Protein AF-A0A443QVG6-F1 (afdb_monomer_lite)

Structure (mmCIF, N/CA/C/O backbone):
data_AF-A0A443QVG6-F1
#
_entry.id   AF-A0A443QVG6-F1
#
loop_
_atom_site.group_PDB
_atom_site.id
_atom_site.type_symbol
_atom_site.label_atom_id
_atom_site.label_alt_id
_atom_site.label_comp_id
_atom_site.label_asym_id
_atom_site.label_entity_id
_atom_site.label_seq_id
_atom_site.pdbx_PDB_ins_code
_atom_site.Cartn_x
_atom_site.Cartn_y
_atom_site.Cartn_z
_atom_site.occupancy
_atom_site.B_iso_or_equiv
_atom_site.auth_seq_id
_atom_site.auth_comp_id
_atom_site.auth_asym_id
_atom_site.auth_atom_id
_atom_site.pdbx_PDB_model_num
ATOM 1 N N . MET A 1 1 ? -47.766 21.544 -3.013 1.00 46.91 1 MET A N 1
ATOM 2 C CA . MET A 1 1 ? -47.924 20.419 -2.063 1.00 46.91 1 MET A CA 1
ATOM 3 C C . MET A 1 1 ? -48.169 21.016 -0.691 1.00 46.91 1 MET A C 1
ATOM 5 O O . MET A 1 1 ? -47.506 21.991 -0.361 1.00 46.91 1 MET A O 1
ATOM 9 N N . ALA A 1 2 ? -49.198 20.546 0.011 1.00 51.94 2 ALA A N 1
ATOM 10 C CA . ALA A 1 2 ? -49.737 21.199 1.200 1.00 51.94 2 ALA A CA 1
ATOM 11 C C . ALA A 1 2 ? -48.667 21.403 2.289 1.00 51.94 2 ALA A C 1
ATOM 13 O O . ALA A 1 2 ? -47.790 20.563 2.477 1.00 51.94 2 ALA A O 1
ATOM 14 N N . ASN A 1 3 ? -48.738 22.535 2.991 1.00 66.88 3 ASN A N 1
ATOM 15 C CA . ASN A 1 3 ? -47.826 22.936 4.069 1.00 66.88 3 ASN A CA 1
ATOM 16 C C . ASN A 1 3 ? -48.194 22.198 5.380 1.00 66.88 3 ASN A C 1
ATOM 18 O O . ASN A 1 3 ? -48.315 22.816 6.436 1.00 66.88 3 ASN A O 1
ATOM 22 N N . VAL A 1 4 ? -48.440 20.889 5.267 1.00 78.31 4 VAL A N 1
ATOM 23 C CA . VAL A 1 4 ? -48.914 20.000 6.332 1.00 78.31 4 VAL A CA 1
ATOM 24 C C . VAL A 1 4 ? -47.754 19.214 6.935 1.00 78.31 4 VAL A C 1
ATOM 26 O O . VAL A 1 4 ? -46.747 18.946 6.274 1.00 78.31 4 VAL A O 1
ATOM 29 N N . CYS A 1 5 ? -47.892 18.862 8.209 1.00 82.00 5 CYS A N 1
ATOM 30 C CA . CYS A 1 5 ? -46.938 18.024 8.924 1.00 82.00 5 CYS A CA 1
ATOM 31 C C . CYS A 1 5 ? -46.932 16.590 8.377 1.00 82.00 5 CYS A C 1
ATOM 33 O O . CYS A 1 5 ? -47.985 15.973 8.296 1.00 82.00 5 CYS A O 1
ATOM 35 N N . LEU A 1 6 ? -45.751 16.026 8.112 1.00 86.31 6 LEU A N 1
ATOM 36 C CA . LEU A 1 6 ? -45.583 14.666 7.576 1.00 86.31 6 LEU A CA 1
ATOM 37 C C . LEU A 1 6 ? -46.040 13.530 8.509 1.00 86.31 6 LEU A C 1
ATOM 39 O O . LEU A 1 6 ? -46.099 12.393 8.066 1.00 86.31 6 LEU A O 1
ATOM 43 N N . VAL A 1 7 ? -46.318 13.826 9.782 1.00 84.38 7 VAL A N 1
ATOM 44 C CA . VAL A 1 7 ? -46.735 12.829 10.787 1.00 84.38 7 VAL A CA 1
ATOM 45 C C . VAL A 1 7 ? -48.236 12.888 11.067 1.00 84.38 7 VAL A C 1
ATOM 47 O O . VAL A 1 7 ? -48.855 11.862 11.313 1.00 84.38 7 VAL A O 1
ATOM 50 N N . CYS A 1 8 ? -48.829 14.086 11.084 1.00 83.94 8 CYS A N 1
ATOM 51 C CA . CYS A 1 8 ? -50.228 14.267 11.487 1.00 83.94 8 CYS A CA 1
ATOM 52 C C . CYS A 1 8 ? -51.118 14.902 10.416 1.00 83.94 8 CYS A C 1
ATOM 54 O O . CYS A 1 8 ? -52.293 15.125 10.684 1.00 83.94 8 CYS A O 1
ATOM 56 N N . ASP A 1 9 ? -50.569 15.244 9.248 1.00 81.25 9 ASP A N 1
ATOM 57 C CA . ASP A 1 9 ? -51.264 15.859 8.108 1.00 81.25 9 ASP A CA 1
ATOM 58 C C . ASP A 1 9 ? -52.029 17.164 8.417 1.00 81.25 9 ASP A C 1
ATOM 60 O O . ASP A 1 9 ? -52.819 17.657 7.611 1.00 81.25 9 ASP A O 1
ATOM 64 N N . LEU A 1 10 ? -51.752 17.793 9.564 1.00 79.25 10 LEU A N 1
ATOM 65 C CA . LEU A 1 10 ? -52.322 19.082 9.958 1.00 79.25 10 LEU A CA 1
ATOM 66 C C . LEU A 1 10 ? -51.398 20.250 9.577 1.00 79.25 10 LEU A C 1
ATOM 68 O O . LEU A 1 10 ? -50.171 20.135 9.618 1.00 79.25 10 LEU A O 1
ATOM 72 N N . ASN A 1 11 ? -52.000 21.397 9.246 1.00 70.25 11 ASN A N 1
ATOM 73 C CA . ASN A 1 11 ? -51.303 22.675 9.053 1.00 70.25 11 ASN A CA 1
ATOM 74 C C . ASN A 1 11 ? -50.929 23.320 10.405 1.00 70.25 11 ASN A C 1
ATOM 76 O O . ASN A 1 11 ? -51.573 23.058 11.421 1.00 70.25 11 ASN A O 1
ATOM 80 N N . GLU A 1 12 ? -49.988 24.273 10.380 1.00 60.72 12 GLU A N 1
ATOM 81 C CA . GLU A 1 12 ? -49.461 25.018 11.549 1.00 60.72 12 GLU A CA 1
ATOM 82 C C . GLU A 1 12 ? -50.531 25.746 12.414 1.00 60.72 12 GLU A C 1
ATOM 84 O O . GLU A 1 12 ? -50.225 26.219 13.505 1.00 60.72 12 GLU A O 1
ATOM 89 N N . ASN A 1 13 ? -51.799 25.811 11.977 1.00 54.22 13 ASN A N 1
ATOM 90 C CA . ASN A 1 13 ? -52.903 26.520 12.648 1.00 54.22 13 ASN A CA 1
ATOM 91 C C . ASN A 1 13 ? -53.994 25.606 13.264 1.00 54.22 13 ASN A C 1
ATOM 93 O O . ASN A 1 13 ? -55.072 26.079 13.631 1.00 54.22 13 ASN A O 1
ATOM 97 N N . GLY A 1 14 ? -53.751 24.299 13.400 1.00 45.06 14 GLY A N 1
ATOM 98 C CA . GLY A 1 14 ? -54.698 23.348 14.003 1.00 45.06 14 GLY A CA 1
ATOM 99 C C . GLY A 1 14 ? -54.735 23.378 15.539 1.00 45.06 14 GLY A C 1
ATOM 100 O O . GLY A 1 14 ? -54.081 22.567 16.175 1.00 45.06 14 GLY A O 1
ATOM 101 N N . LYS A 1 15 ? -55.511 24.315 16.105 1.00 41.53 15 LYS A N 1
ATOM 102 C CA . LYS A 1 15 ? -56.049 24.408 17.487 1.00 41.53 15 LYS A CA 1
ATOM 103 C C . LYS A 1 15 ? -55.145 23.980 18.668 1.00 41.53 15 LYS A C 1
ATOM 105 O O . LYS A 1 15 ? -55.109 22.823 19.063 1.00 41.53 15 LYS A O 1
ATOM 110 N N . GLY A 1 16 ? -54.633 24.993 19.381 1.00 45.69 16 GLY A N 1
ATOM 111 C CA . GLY A 1 16 ? -54.679 24.987 20.850 1.00 45.69 16 GLY A CA 1
ATOM 112 C C . GLY A 1 16 ? -53.414 24.613 21.625 1.00 45.69 16 GLY A C 1
ATOM 113 O O . GLY A 1 16 ? -53.531 23.913 22.619 1.00 45.69 16 GLY A O 1
ATOM 114 N N . ASN A 1 17 ? -52.223 25.090 21.247 1.00 42.72 17 ASN A N 1
ATOM 115 C CA . ASN A 1 17 ? -51.164 25.336 22.238 1.00 42.72 17 ASN A CA 1
ATOM 116 C C . ASN A 1 17 ? -50.071 26.254 21.673 1.00 42.72 17 ASN A C 1
ATOM 118 O O . ASN A 1 17 ? -49.585 26.056 20.561 1.00 42.72 17 ASN A O 1
ATOM 122 N N . THR A 1 18 ? -49.648 27.256 22.438 1.00 46.28 18 THR A N 1
ATOM 123 C CA . THR A 1 18 ? -48.703 28.324 22.046 1.00 46.28 18 THR A CA 1
ATOM 124 C C . THR A 1 18 ? -47.252 27.862 21.812 1.00 46.28 18 THR A C 1
ATOM 126 O O . THR A 1 18 ? -46.373 28.688 21.578 1.00 46.28 18 THR A O 1
ATOM 129 N N . LEU A 1 19 ? -47.003 26.548 21.773 1.00 45.97 19 LEU A N 1
ATOM 130 C CA . LEU A 1 19 ? -45.750 25.914 21.335 1.00 45.97 19 LEU A CA 1
ATOM 131 C C . LEU A 1 19 ? -45.779 25.445 19.861 1.00 45.97 19 LEU A C 1
ATOM 133 O O . LEU A 1 19 ? -44.740 25.089 19.314 1.00 45.97 19 LEU A O 1
ATOM 137 N N . ALA A 1 20 ? -46.929 25.513 19.176 1.00 46.81 20 ALA A N 1
ATOM 138 C CA . ALA A 1 20 ? -47.147 24.996 17.815 1.00 46.81 20 ALA A CA 1
ATOM 139 C C . ALA A 1 20 ? -46.507 25.809 16.659 1.00 46.81 20 ALA A C 1
ATOM 141 O O . ALA A 1 20 ? -46.894 25.654 15.507 1.00 46.81 20 ALA A O 1
ATOM 142 N N . LYS A 1 21 ? -45.521 26.678 16.928 1.00 52.34 21 LYS A N 1
ATOM 143 C CA . LYS A 1 21 ? -44.890 27.548 15.906 1.00 52.34 21 LYS A CA 1
ATOM 144 C C . LYS A 1 21 ? -43.503 27.090 15.445 1.00 52.34 21 LYS A C 1
ATOM 146 O O . LYS A 1 21 ? -42.841 27.799 14.688 1.00 52.34 21 LYS A O 1
ATOM 151 N N . GLN A 1 22 ? -43.011 25.945 15.916 1.00 68.94 22 GLN A N 1
ATOM 152 C CA . GLN A 1 22 ? -41.663 25.481 15.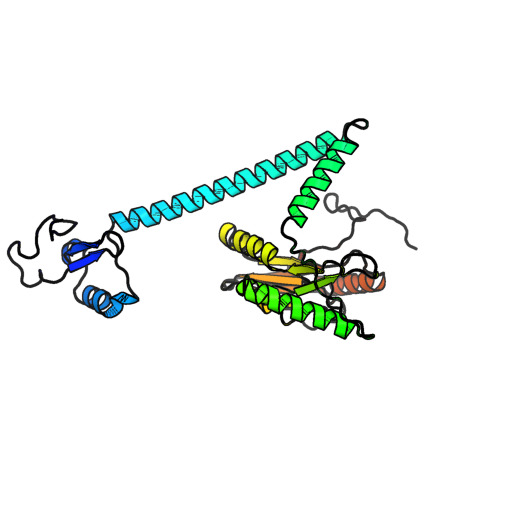596 1.00 68.94 22 GLN A CA 1
ATOM 153 C C . GLN A 1 22 ? -41.700 24.072 14.999 1.00 68.94 22 GLN A C 1
ATOM 155 O O . GLN A 1 22 ? -41.958 23.093 15.684 1.00 68.94 22 GLN A O 1
ATOM 160 N N . GLY A 1 23 ? -41.434 23.982 13.697 1.00 79.62 23 GLY A N 1
ATOM 161 C CA . GLY A 1 23 ? -41.216 22.719 12.996 1.00 79.62 23 GLY A CA 1
ATOM 162 C C . GLY A 1 23 ? -39.782 22.575 12.495 1.00 79.62 23 GLY A C 1
ATOM 163 O O . GLY A 1 23 ? -38.992 23.530 12.529 1.00 79.62 23 GLY A O 1
ATOM 164 N N . VAL A 1 24 ? -39.471 21.379 12.010 1.00 87.19 24 VAL A N 1
ATOM 165 C CA . VAL A 1 24 ? -38.234 21.034 11.302 1.00 87.19 24 VAL A CA 1
ATOM 166 C C . VAL A 1 24 ? -38.575 20.577 9.882 1.00 87.19 24 VAL A C 1
ATOM 168 O O . VAL A 1 24 ? -39.689 20.127 9.619 1.00 87.19 24 VAL A O 1
ATOM 171 N N . GLN A 1 25 ? -37.641 20.739 8.948 1.00 88.31 25 GLN A N 1
ATOM 172 C CA . GLN A 1 25 ? -37.798 20.317 7.558 1.00 88.31 25 GLN A CA 1
ATOM 173 C C . GLN A 1 25 ? -36.794 19.211 7.246 1.00 88.31 25 GLN A C 1
ATOM 175 O O . GLN A 1 25 ? -35.608 19.361 7.539 1.00 88.31 25 GLN A O 1
ATOM 180 N N . CYS A 1 26 ? -37.266 18.116 6.649 1.00 88.31 26 CYS A N 1
ATOM 181 C CA . CYS A 1 26 ? -36.410 17.027 6.201 1.00 88.31 26 CYS A CA 1
ATOM 182 C C . CYS A 1 26 ? -35.465 17.532 5.110 1.00 88.31 26 CYS A C 1
ATOM 184 O O . CYS A 1 26 ? -35.903 18.104 4.113 1.00 88.31 26 CYS A O 1
ATOM 186 N N . SER A 1 27 ? -34.173 17.272 5.283 1.00 88.50 27 SER A N 1
ATOM 187 C CA . SER A 1 27 ? -33.120 17.713 4.365 1.00 88.50 27 SER A CA 1
ATOM 188 C C . SER A 1 27 ? -33.101 16.926 3.051 1.00 88.50 27 SER A C 1
ATOM 190 O O . SER A 1 27 ? -32.458 17.363 2.103 1.00 88.50 27 SER A O 1
ATOM 192 N N . TYR A 1 28 ? -33.787 15.778 2.995 1.00 87.75 28 TYR A N 1
ATOM 193 C CA . TYR A 1 28 ? -33.889 14.935 1.802 1.00 87.75 28 TYR A CA 1
ATOM 194 C C . TYR A 1 28 ? -35.186 15.191 1.027 1.00 87.75 28 TYR A C 1
ATOM 196 O O . TYR A 1 28 ? -35.153 15.691 -0.092 1.00 87.75 28 TYR A O 1
ATOM 204 N N . CYS A 1 29 ? -36.346 14.897 1.622 1.00 88.81 29 CYS A N 1
ATOM 205 C CA . CYS A 1 29 ? -37.632 15.011 0.924 1.00 88.81 29 CYS A CA 1
ATOM 206 C C . CYS A 1 29 ? -38.261 16.412 0.992 1.00 88.81 29 CYS A C 1
ATOM 208 O O . CYS A 1 29 ? -39.296 16.652 0.372 1.00 88.81 29 CYS A O 1
ATOM 210 N N . GLY A 1 30 ? -37.697 17.328 1.787 1.00 86.88 30 GLY A N 1
ATOM 211 C CA . GLY A 1 30 ? -38.187 18.701 1.927 1.00 86.88 30 GLY A CA 1
ATOM 212 C C . GLY A 1 30 ? -39.504 18.855 2.698 1.00 86.88 30 GLY A C 1
ATOM 213 O O . GLY A 1 30 ? -39.968 19.986 2.853 1.00 86.88 30 GLY A O 1
ATOM 214 N N . ARG A 1 31 ? -40.112 17.768 3.195 1.00 87.12 31 ARG A N 1
ATOM 215 C CA . ARG A 1 31 ? -41.357 17.809 3.986 1.00 87.12 31 ARG A CA 1
ATOM 216 C C . ARG A 1 31 ? -41.108 18.330 5.403 1.00 87.12 31 ARG A C 1
ATOM 218 O O . ARG A 1 31 ? -40.011 18.181 5.941 1.00 87.12 31 ARG A O 1
ATOM 225 N N . LYS A 1 32 ? -42.125 18.947 6.010 1.00 87.94 32 LYS A N 1
ATOM 226 C CA . LYS A 1 32 ? -42.050 19.530 7.358 1.00 87.94 32 LYS A CA 1
ATOM 227 C C . LYS A 1 32 ? -42.677 18.615 8.403 1.00 87.94 32 LYS A C 1
ATOM 229 O O . LYS A 1 32 ? -43.659 17.942 8.115 1.00 87.94 32 LYS A O 1
ATOM 234 N N . ALA A 1 33 ? -42.153 18.654 9.620 1.00 87.88 33 ALA A N 1
ATOM 235 C CA . ALA A 1 33 ? -42.746 18.019 10.789 1.00 87.88 33 ALA A CA 1
ATOM 236 C C . ALA A 1 33 ? -42.861 19.018 11.944 1.00 87.88 33 ALA A C 1
ATOM 238 O O . ALA A 1 33 ? -41.967 19.846 12.151 1.00 87.88 33 ALA A O 1
ATOM 239 N N . HIS A 1 34 ? -43.946 18.935 12.714 1.00 87.31 34 HIS A N 1
ATOM 240 C CA . HIS A 1 34 ? -44.049 19.651 13.984 1.00 87.31 34 HIS A CA 1
ATOM 241 C C . HIS A 1 34 ? -43.040 19.087 14.983 1.00 87.31 34 HIS A C 1
ATOM 243 O O . HIS A 1 34 ? -42.895 17.870 15.064 1.00 87.31 34 HIS A O 1
ATOM 249 N N . SER A 1 35 ? -42.430 19.954 15.797 1.00 83.62 35 SER A N 1
ATOM 250 C CA . SER A 1 35 ? -41.517 19.569 16.883 1.00 83.62 35 SER A CA 1
ATOM 251 C C . SER A 1 35 ? -42.031 18.393 17.707 1.00 83.62 35 SER A C 1
ATOM 253 O O . SER A 1 35 ? -41.341 17.396 17.884 1.00 83.62 35 SER A O 1
ATOM 255 N N . ASN A 1 36 ? -43.288 18.490 18.135 1.00 82.19 36 ASN A N 1
ATOM 256 C CA . ASN A 1 36 ? -43.917 17.530 19.032 1.00 82.19 36 ASN A CA 1
ATOM 257 C C . ASN A 1 36 ? -44.263 16.219 18.324 1.00 82.19 36 ASN A C 1
ATOM 259 O O . ASN A 1 36 ? -44.288 15.178 18.960 1.00 82.19 36 ASN A O 1
ATOM 263 N N . CYS A 1 37 ? -44.519 16.260 17.015 1.00 84.06 37 CYS A N 1
ATOM 264 C CA . CYS A 1 37 ? -44.811 15.056 16.243 1.00 84.06 37 CYS A CA 1
ATOM 265 C C . CYS A 1 37 ? -43.569 14.186 16.020 1.00 84.06 37 CYS A C 1
ATOM 267 O O . CYS A 1 37 ? -43.713 13.007 15.736 1.00 84.06 37 CYS A O 1
ATOM 269 N N . VAL A 1 38 ? -42.372 14.765 16.138 1.00 86.06 38 VAL A N 1
ATOM 270 C CA . VAL A 1 38 ? -41.087 14.058 16.012 1.00 86.06 38 VAL A CA 1
ATOM 271 C C . VAL A 1 38 ? -40.271 14.114 17.308 1.00 86.06 38 VAL A C 1
ATOM 273 O O . VAL A 1 38 ? -39.056 13.957 17.283 1.00 86.06 38 VAL A O 1
ATOM 276 N N . ASN A 1 39 ? -40.931 14.376 18.445 1.00 84.88 39 ASN A N 1
ATOM 277 C CA . ASN A 1 39 ? -40.335 14.413 19.788 1.00 84.88 39 ASN A CA 1
ATOM 278 C C . ASN A 1 39 ? -39.093 15.316 19.941 1.00 84.88 39 ASN A C 1
ATOM 280 O O . ASN A 1 39 ? -38.222 15.065 20.772 1.00 84.88 39 ASN A O 1
ATOM 284 N N . LEU A 1 40 ? -39.017 16.405 19.175 1.00 84.06 40 LEU A N 1
ATOM 285 C CA . LEU A 1 40 ? -37.965 17.406 19.315 1.00 84.06 40 LEU A CA 1
ATOM 286 C C . LEU A 1 40 ? -38.372 18.467 20.334 1.00 84.06 40 LEU A C 1
ATOM 288 O O . LEU A 1 40 ? -39.390 19.146 20.180 1.00 84.06 40 LEU A O 1
ATOM 292 N N . ASN A 1 41 ? -37.534 18.660 21.349 1.00 84.75 41 ASN A N 1
ATOM 293 C CA . ASN A 1 41 ? -37.681 19.778 22.271 1.00 84.75 41 ASN A CA 1
ATOM 294 C C . ASN A 1 41 ? -37.167 21.091 21.637 1.00 84.75 41 ASN A C 1
ATOM 296 O O . ASN A 1 41 ? -36.517 21.106 20.586 1.00 84.75 41 ASN A O 1
ATOM 300 N N . LYS A 1 42 ? -37.474 22.217 22.286 1.00 81.75 42 LYS A N 1
ATOM 301 C CA . LYS A 1 42 ? -37.147 23.560 21.788 1.00 81.75 42 LYS A CA 1
ATOM 302 C C . LYS A 1 42 ? -35.637 23.798 21.642 1.00 81.75 42 LYS A C 1
ATOM 304 O O . LYS A 1 42 ? -35.214 24.381 20.649 1.00 81.75 42 LYS A O 1
ATOM 309 N N . GLU A 1 43 ? -34.834 23.323 22.591 1.00 82.69 43 GLU A N 1
ATOM 310 C CA . GLU A 1 43 ? -33.376 23.497 22.580 1.00 82.69 43 GLU A CA 1
ATOM 311 C C . GLU A 1 43 ? -32.733 22.772 21.392 1.00 82.69 43 GLU A C 1
ATOM 313 O O . GLU A 1 43 ? -31.957 23.368 20.643 1.00 82.69 43 GLU A O 1
ATOM 318 N N . THR A 1 44 ? -33.118 21.515 21.152 1.00 82.38 44 THR A N 1
ATOM 319 C CA . THR A 1 44 ? -32.649 20.727 20.007 1.00 82.38 44 THR A CA 1
ATOM 320 C C . THR A 1 44 ? -33.065 21.369 18.684 1.00 82.38 44 THR A C 1
ATOM 322 O O . THR A 1 44 ? -32.261 21.468 17.758 1.00 82.38 44 THR A O 1
ATOM 325 N N . LEU A 1 45 ? -34.294 21.879 18.586 1.00 83.94 45 LEU A N 1
ATOM 326 C CA . LEU A 1 45 ? -34.764 22.601 17.400 1.00 83.94 45 LEU A CA 1
ATOM 327 C C . LEU A 1 45 ? -33.993 23.887 17.123 1.00 83.94 45 LEU A C 1
ATOM 329 O O . LEU A 1 45 ? -33.678 24.173 15.964 1.00 83.94 45 LEU A O 1
ATOM 333 N N . ASP A 1 46 ? -33.690 24.660 18.161 1.00 82.38 46 ASP A N 1
ATOM 334 C CA . ASP A 1 46 ? -32.913 25.888 18.030 1.00 82.38 46 ASP A CA 1
ATOM 335 C C . ASP A 1 46 ? -31.475 25.582 17.579 1.00 82.38 46 ASP A C 1
ATOM 337 O O . ASP A 1 46 ? -30.935 26.309 16.742 1.00 82.38 46 ASP A O 1
ATOM 341 N N . LEU A 1 47 ? -30.881 24.473 18.038 1.00 81.62 47 LEU A N 1
ATOM 342 C CA . LEU A 1 47 ? -29.581 23.989 17.557 1.00 81.62 47 LEU A CA 1
ATOM 343 C C . LEU A 1 47 ? -29.623 23.593 16.076 1.00 81.62 47 LEU A C 1
ATOM 345 O O . LEU A 1 47 ? -28.794 24.065 15.298 1.00 81.62 47 LEU A O 1
ATOM 349 N N . ILE A 1 48 ? -30.615 22.798 15.661 1.00 81.81 48 ILE A N 1
ATOM 350 C CA . ILE A 1 48 ? -30.795 22.395 14.255 1.00 81.81 48 ILE A CA 1
ATOM 351 C C . ILE A 1 48 ? -30.945 23.633 13.357 1.00 81.81 48 ILE A C 1
ATOM 353 O O . ILE A 1 48 ? -30.344 23.720 12.285 1.00 81.81 48 ILE A O 1
ATOM 357 N N . LYS A 1 49 ? -31.723 24.631 13.798 1.00 78.94 49 LYS A N 1
ATOM 358 C CA . LYS A 1 49 ? -31.966 25.865 13.035 1.00 78.94 49 LYS A CA 1
ATOM 359 C C . LYS A 1 49 ? -30.749 26.786 12.971 1.00 78.94 49 LYS A C 1
ATOM 361 O O . LYS A 1 49 ? -30.504 27.359 11.909 1.00 78.94 49 LYS A O 1
ATOM 366 N N . LYS A 1 50 ? -29.997 26.936 14.067 1.00 80.81 50 LYS A N 1
ATOM 367 C CA . LYS A 1 50 ? -28.749 27.723 14.100 1.00 80.81 50 LYS A CA 1
ATOM 368 C C . LYS A 1 50 ? -27.653 27.075 13.255 1.00 80.81 50 LYS A C 1
ATOM 370 O O . LYS A 1 50 ? -26.904 27.775 12.580 1.00 80.81 50 LYS A O 1
ATOM 375 N N . SER A 1 51 ? -27.614 25.747 13.229 1.00 75.69 51 SER A N 1
ATOM 376 C CA . SER A 1 51 ? -26.566 24.959 12.583 1.00 75.69 51 SER A CA 1
ATOM 377 C C . SER A 1 51 ? -26.983 24.384 11.230 1.00 75.69 51 SER A C 1
ATOM 379 O O . SER A 1 51 ? -26.440 23.361 10.831 1.00 75.69 51 SER A O 1
ATOM 381 N N . LYS A 1 52 ? -27.890 25.032 10.480 1.00 65.38 52 LYS A N 1
ATOM 382 C CA . LYS A 1 52 ? -28.409 24.540 9.179 1.00 65.38 52 LYS A CA 1
ATOM 383 C C . LYS A 1 52 ? -27.345 24.066 8.175 1.00 65.38 52 LYS A C 1
ATOM 385 O O . LYS A 1 52 ? -27.658 23.261 7.306 1.00 65.38 52 LYS A O 1
ATOM 390 N N . LYS A 1 53 ? -26.108 24.574 8.258 1.00 67.69 53 LYS A N 1
ATOM 391 C CA . LYS A 1 53 ? -24.979 24.116 7.427 1.00 67.69 53 LYS A CA 1
ATOM 392 C C . LYS A 1 53 ? -24.334 22.815 7.922 1.00 67.69 53 LYS A C 1
ATOM 394 O O . LYS A 1 53 ? -23.894 22.024 7.098 1.00 67.69 53 LYS A O 1
ATOM 399 N N . ASN A 1 54 ? -24.298 22.594 9.233 1.00 75.06 54 ASN A N 1
ATOM 400 C CA . ASN A 1 54 ? -23.553 21.502 9.867 1.00 75.06 54 ASN A CA 1
ATOM 401 C C . ASN A 1 54 ? -24.456 20.378 10.386 1.00 75.06 54 ASN A C 1
ATOM 403 O O . ASN A 1 54 ? -23.969 19.291 10.670 1.00 75.06 54 ASN A O 1
ATOM 407 N N . PHE A 1 55 ? -25.757 20.629 10.521 1.00 79.19 55 PHE A N 1
ATOM 408 C CA . PHE A 1 55 ? -26.702 19.670 11.066 1.00 79.19 55 PHE A CA 1
ATOM 409 C C . PHE A 1 55 ? -27.894 19.507 10.125 1.00 79.19 55 PHE A C 1
ATOM 411 O O . PHE A 1 55 ? -28.680 20.436 9.923 1.00 79.19 55 PHE A O 1
ATOM 418 N N . LYS A 1 56 ? -28.011 18.313 9.539 1.00 84.81 56 LYS A N 1
ATOM 419 C CA . LYS A 1 56 ? -29.116 17.922 8.661 1.00 84.81 56 LYS A CA 1
ATOM 420 C C . LYS A 1 56 ? -30.050 17.000 9.429 1.00 84.81 56 LYS A C 1
ATOM 422 O O . LYS A 1 56 ? -29.611 16.000 9.981 1.00 84.81 56 LYS A O 1
ATOM 427 N N . TRP A 1 57 ? -31.333 17.335 9.444 1.00 88.38 57 TRP A N 1
ATOM 428 C CA . TRP A 1 57 ? -32.373 16.465 9.988 1.00 88.38 57 TRP A CA 1
ATOM 429 C C . TRP A 1 57 ? -33.069 15.707 8.852 1.00 88.38 57 TRP A C 1
ATOM 431 O O . TRP A 1 57 ? -33.346 16.295 7.799 1.00 88.38 57 TRP A O 1
ATOM 441 N N . PHE A 1 58 ? -33.361 14.427 9.069 1.00 89.50 58 PHE A N 1
ATOM 442 C CA . PHE A 1 58 ? -34.087 13.550 8.150 1.00 89.50 58 PHE A CA 1
ATOM 443 C C . PHE A 1 58 ? -35.325 12.991 8.863 1.00 89.50 58 PHE A C 1
ATOM 445 O O . PHE A 1 58 ? -35.287 12.800 10.072 1.00 89.50 58 PHE A O 1
ATOM 452 N N . CYS A 1 59 ? -36.426 12.778 8.133 1.00 89.44 59 CYS A N 1
ATOM 453 C CA . CYS A 1 59 ? -37.587 12.086 8.693 1.00 89.44 59 CYS A CA 1
ATOM 454 C C . CYS A 1 59 ? -37.352 10.576 8.654 1.00 89.44 59 CYS A C 1
ATOM 456 O O . CYS A 1 59 ? -36.582 10.123 7.804 1.00 89.44 59 CYS A O 1
ATOM 458 N N . ASP A 1 60 ? -38.069 9.831 9.489 1.00 87.19 60 ASP A N 1
ATOM 459 C CA . ASP A 1 60 ? -37.908 8.380 9.653 1.00 87.19 60 ASP A CA 1
ATOM 460 C C . ASP A 1 60 ? -37.944 7.647 8.303 1.00 87.19 60 ASP A C 1
ATOM 462 O O . ASP A 1 60 ? -36.955 7.031 7.932 1.00 87.19 60 ASP A O 1
ATOM 466 N N . ASP A 1 61 ? -38.951 7.891 7.453 1.00 86.75 61 ASP A N 1
ATOM 467 C CA . ASP A 1 61 ? -39.021 7.298 6.103 1.00 86.75 61 ASP A CA 1
ATOM 468 C C . ASP A 1 61 ? -37.769 7.522 5.233 1.00 86.75 61 ASP A C 1
ATOM 470 O O . ASP A 1 61 ? -37.415 6.696 4.390 1.00 86.75 61 ASP A O 1
ATOM 474 N N . CYS A 1 62 ? -37.145 8.699 5.336 1.00 87.94 62 CYS A N 1
ATOM 475 C CA . CYS A 1 62 ? -35.954 9.022 4.549 1.00 87.94 62 CYS A CA 1
ATOM 476 C C . CYS A 1 62 ? -34.694 8.458 5.199 1.00 87.94 62 CYS A C 1
ATOM 478 O O . CYS A 1 62 ? -33.766 8.101 4.478 1.00 87.94 62 CYS A O 1
ATOM 480 N N . ASN A 1 63 ? -34.667 8.381 6.529 1.00 86.94 63 ASN A N 1
ATOM 481 C CA . ASN A 1 63 ? -33.593 7.745 7.271 1.00 86.94 63 ASN A CA 1
ATOM 482 C C . ASN A 1 63 ? -33.581 6.231 7.008 1.00 86.94 63 ASN A C 1
ATOM 484 O O . ASN A 1 63 ? -32.557 5.700 6.594 1.00 86.94 63 ASN A O 1
ATOM 488 N N . ASP A 1 64 ? -34.741 5.578 7.071 1.00 85.06 64 ASP A N 1
ATOM 489 C CA . ASP A 1 64 ? -34.913 4.155 6.768 1.00 85.06 64 ASP A CA 1
ATOM 490 C C . ASP A 1 64 ? -34.509 3.830 5.327 1.00 85.06 64 ASP A C 1
ATOM 492 O O . ASP A 1 64 ? -33.879 2.810 5.052 1.00 85.06 64 ASP A O 1
ATOM 496 N N . LYS A 1 65 ? -34.840 4.701 4.366 1.00 83.88 65 LYS A N 1
ATOM 497 C CA . LYS A 1 65 ? -34.395 4.537 2.972 1.00 83.88 65 LYS A CA 1
ATOM 498 C C . LYS A 1 65 ? -32.884 4.671 2.820 1.00 83.88 65 LYS A C 1
ATOM 500 O O . LYS A 1 65 ? -32.307 3.952 2.008 1.00 83.88 65 LYS A O 1
ATOM 505 N N . LEU A 1 66 ? -32.252 5.577 3.565 1.00 82.25 66 LEU A N 1
ATOM 506 C CA . LEU A 1 66 ? -30.796 5.721 3.568 1.00 82.25 66 LEU A CA 1
ATOM 507 C C . LEU A 1 66 ? -30.137 4.476 4.165 1.00 82.25 66 LEU A C 1
ATOM 509 O O . LEU A 1 66 ? -29.264 3.902 3.523 1.00 82.25 66 LEU A O 1
ATOM 513 N N . GLU A 1 67 ? -30.594 4.014 5.329 1.00 78.31 67 GLU A N 1
ATOM 514 C CA . GLU A 1 67 ? -30.080 2.806 5.987 1.00 78.31 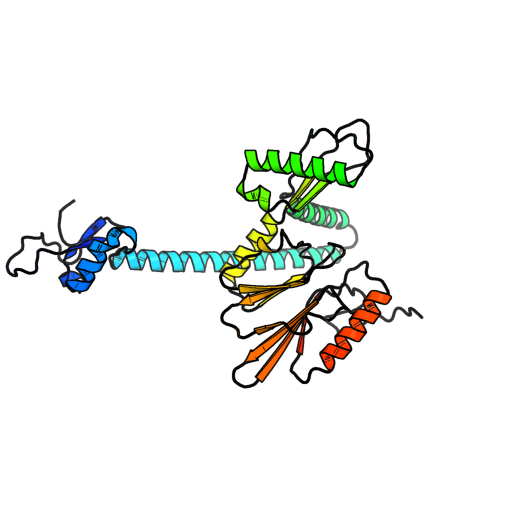67 GLU A CA 1
ATOM 515 C C . GLU A 1 67 ? -30.251 1.555 5.116 1.00 78.31 67 GLU A C 1
ATOM 517 O O . GLU A 1 67 ? -29.296 0.805 4.908 1.00 78.31 67 GLU A O 1
ATOM 522 N N . ASN A 1 68 ? -31.431 1.369 4.516 1.00 79.19 68 ASN A N 1
ATOM 523 C CA . ASN A 1 68 ? -31.667 0.278 3.571 1.00 79.19 68 ASN A CA 1
ATOM 524 C C . ASN A 1 68 ? -30.790 0.400 2.316 1.00 79.19 68 ASN A C 1
ATOM 526 O O . ASN A 1 68 ? -30.298 -0.608 1.816 1.00 79.19 68 ASN A O 1
ATOM 530 N N . GLY A 1 69 ? -30.554 1.617 1.819 1.00 77.94 69 GLY A N 1
ATOM 531 C CA . GLY A 1 69 ? -29.645 1.865 0.700 1.00 77.94 69 GLY A CA 1
ATOM 532 C C . GLY A 1 69 ? -28.200 1.467 1.011 1.00 77.94 69 GLY A C 1
ATOM 533 O O . GLY A 1 69 ? -27.561 0.815 0.188 1.00 77.94 69 GLY A O 1
ATOM 534 N N . PHE A 1 70 ? -27.704 1.786 2.211 1.00 72.19 70 PHE A N 1
ATOM 535 C CA . PHE A 1 70 ? -26.385 1.339 2.670 1.00 72.19 70 PHE A CA 1
ATOM 536 C C . PHE A 1 70 ? -26.305 -0.182 2.781 1.00 72.19 70 PHE A C 1
ATOM 538 O O . PHE A 1 70 ? -25.323 -0.773 2.339 1.00 72.19 70 PHE A O 1
ATOM 545 N N . LYS A 1 71 ? -27.352 -0.824 3.310 1.00 74.94 71 LYS A N 1
ATOM 546 C CA . LYS A 1 71 ? -27.414 -2.285 3.408 1.00 74.94 71 LYS A CA 1
ATOM 547 C C . LYS A 1 71 ? -27.367 -2.952 2.032 1.00 74.94 71 LYS A C 1
ATOM 549 O O . LYS A 1 71 ? -26.530 -3.817 1.818 1.00 74.94 71 LYS A O 1
ATOM 554 N N . ILE A 1 72 ? -28.177 -2.482 1.080 1.00 82.75 72 ILE A N 1
ATOM 555 C CA . ILE A 1 72 ? -28.160 -2.975 -0.307 1.00 82.75 72 ILE A CA 1
ATOM 556 C C . ILE A 1 72 ? -26.781 -2.769 -0.945 1.00 82.75 72 ILE A C 1
ATOM 558 O O . ILE A 1 72 ? -26.292 -3.655 -1.638 1.00 82.75 72 ILE A O 1
ATOM 562 N N . GLY A 1 73 ? -26.141 -1.618 -0.717 1.00 80.25 73 GLY A N 1
ATOM 563 C CA . GLY A 1 73 ? -24.790 -1.352 -1.216 1.00 80.25 73 GLY A CA 1
ATOM 564 C C . GLY A 1 73 ? -23.754 -2.337 -0.669 1.00 80.25 73 GLY A C 1
ATOM 565 O O . GLY A 1 73 ? -22.949 -2.864 -1.433 1.00 80.25 73 GLY A O 1
ATOM 566 N N . ASN A 1 74 ? -23.814 -2.632 0.630 1.00 75.81 74 ASN A N 1
ATOM 567 C CA . ASN A 1 74 ? -22.939 -3.617 1.265 1.00 75.81 74 ASN A CA 1
ATOM 568 C C . ASN A 1 74 ? -23.204 -5.034 0.740 1.00 75.81 74 ASN A C 1
ATOM 570 O O . ASN A 1 74 ? -22.258 -5.728 0.380 1.00 75.81 74 ASN A O 1
ATOM 574 N N . ASP A 1 75 ? -24.473 -5.433 0.622 1.00 82.50 75 ASP A N 1
ATOM 575 C CA . ASP A 1 75 ? -24.861 -6.745 0.094 1.00 82.50 75 ASP A CA 1
ATOM 576 C C . ASP A 1 75 ? -24.393 -6.914 -1.367 1.00 82.50 75 ASP A C 1
ATOM 578 O O . ASP A 1 75 ? -23.844 -7.951 -1.737 1.00 82.50 75 ASP A O 1
ATOM 582 N N . LEU A 1 76 ? -24.535 -5.874 -2.201 1.00 85.44 76 LEU A N 1
ATOM 583 C CA . LEU A 1 76 ? -24.024 -5.872 -3.576 1.00 85.44 76 LEU A CA 1
ATOM 584 C C . LEU A 1 76 ? -22.498 -5.997 -3.626 1.00 85.44 76 LEU A C 1
ATOM 586 O O . LEU A 1 76 ? -21.978 -6.743 -4.455 1.00 85.44 76 LEU A O 1
ATOM 590 N N . ASN A 1 77 ? -21.779 -5.294 -2.750 1.00 75.56 77 ASN A N 1
ATOM 591 C CA . ASN A 1 77 ? -20.323 -5.406 -2.668 1.00 75.56 77 ASN A CA 1
ATOM 592 C C . ASN A 1 77 ? -19.890 -6.816 -2.257 1.00 75.56 77 ASN A C 1
ATOM 594 O O . ASN A 1 77 ? -18.965 -7.356 -2.863 1.00 75.56 77 ASN A O 1
ATOM 598 N N . GLN A 1 78 ? -20.591 -7.434 -1.304 1.00 83.38 78 GLN A N 1
ATOM 599 C CA . GLN A 1 78 ? -20.325 -8.809 -0.888 1.00 83.38 78 GLN A CA 1
ATOM 600 C C . GLN A 1 78 ? -20.500 -9.786 -2.056 1.00 83.38 78 GLN A C 1
ATOM 602 O O . GLN A 1 78 ? -19.615 -10.596 -2.325 1.00 83.38 78 GLN A O 1
ATOM 607 N N . ILE A 1 79 ? -21.588 -9.643 -2.819 1.00 88.31 79 ILE A N 1
ATOM 608 C CA . ILE A 1 79 ? -21.840 -10.451 -4.020 1.00 88.31 79 ILE A CA 1
ATOM 609 C C . ILE A 1 79 ? -20.746 -10.227 -5.075 1.00 88.31 79 ILE A C 1
ATOM 611 O O . ILE A 1 79 ? -20.298 -11.178 -5.713 1.00 88.31 79 ILE A O 1
ATOM 615 N N . ILE A 1 80 ? -20.281 -8.989 -5.274 1.00 87.62 80 ILE A N 1
ATOM 616 C CA . ILE A 1 80 ? -19.184 -8.691 -6.209 1.00 87.62 80 ILE A CA 1
ATOM 617 C C . ILE A 1 80 ? -17.893 -9.394 -5.781 1.00 87.62 80 ILE A C 1
ATOM 619 O O . ILE A 1 80 ? -17.177 -9.911 -6.640 1.00 87.62 80 ILE A O 1
ATOM 623 N N . ILE A 1 81 ? -17.583 -9.408 -4.483 1.00 81.00 81 ILE A N 1
ATOM 624 C CA . ILE A 1 81 ? -16.408 -10.102 -3.946 1.00 81.00 81 ILE A CA 1
ATOM 625 C C . ILE A 1 81 ? -16.546 -11.606 -4.182 1.00 81.00 81 ILE A C 1
ATOM 627 O O . ILE A 1 81 ? -15.658 -12.196 -4.792 1.00 81.00 81 ILE A O 1
ATOM 631 N N . GLU A 1 82 ? -17.682 -12.204 -3.818 1.00 88.31 82 GLU A N 1
ATOM 632 C CA . GLU A 1 82 ? -17.944 -13.630 -4.043 1.00 88.31 82 GLU A CA 1
ATOM 633 C C . GLU A 1 82 ? -17.820 -14.014 -5.521 1.00 88.31 82 GLU A C 1
ATOM 635 O O . GLU A 1 82 ? -17.160 -15.001 -5.854 1.00 88.31 82 GLU A O 1
ATOM 640 N N . LEU A 1 83 ? -18.390 -13.214 -6.427 1.00 89.00 83 LEU A N 1
ATOM 641 C CA . LEU A 1 83 ? -18.273 -13.437 -7.867 1.00 89.00 83 LEU A CA 1
ATOM 642 C C . LEU A 1 83 ? -16.822 -13.332 -8.345 1.00 89.00 83 LEU A C 1
ATOM 644 O O . LEU A 1 83 ? -16.392 -14.155 -9.151 1.00 89.00 83 LEU A O 1
ATOM 648 N N . LYS A 1 84 ? -16.045 -12.361 -7.850 1.00 84.81 84 LYS A N 1
ATOM 649 C CA . LYS A 1 84 ? -14.617 -12.239 -8.183 1.00 84.81 84 LYS A CA 1
ATOM 650 C C . LYS A 1 84 ? -13.826 -13.455 -7.707 1.00 84.81 84 LYS A C 1
ATOM 652 O O . LYS A 1 84 ? -13.063 -14.009 -8.493 1.00 84.81 84 LYS A O 1
ATOM 657 N N . THR A 1 85 ? -14.050 -13.907 -6.475 1.00 85.06 85 THR A N 1
ATOM 658 C CA . THR A 1 85 ? -13.395 -15.101 -5.925 1.00 85.06 85 THR A CA 1
ATOM 659 C C . THR A 1 85 ? -13.769 -16.357 -6.712 1.00 85.06 85 THR A C 1
ATOM 661 O O . THR A 1 85 ? -12.904 -17.177 -7.016 1.00 85.06 85 THR A O 1
ATOM 664 N N . GLN A 1 86 ? -15.038 -16.505 -7.107 1.00 90.75 86 GLN A N 1
ATOM 665 C CA . GLN A 1 86 ? -15.472 -17.614 -7.961 1.00 90.75 86 GLN A CA 1
ATOM 666 C C . GLN A 1 86 ? -14.810 -17.568 -9.342 1.00 90.75 86 GLN A C 1
ATOM 668 O O . GLN A 1 86 ? -14.360 -18.603 -9.829 1.00 90.75 86 GLN A O 1
ATOM 673 N N . ILE A 1 87 ? -14.704 -16.387 -9.961 1.00 84.56 87 ILE A N 1
ATOM 674 C CA . ILE A 1 87 ? -14.006 -16.202 -11.243 1.00 84.56 87 ILE A CA 1
ATOM 675 C C . ILE A 1 87 ? -12.529 -16.581 -11.118 1.00 84.56 87 ILE A C 1
ATOM 677 O O . ILE A 1 87 ? -12.001 -17.266 -11.992 1.00 84.56 87 ILE A O 1
ATOM 681 N N . GLU A 1 88 ? -11.864 -16.177 -10.039 1.00 82.69 88 GLU A N 1
ATOM 682 C CA . GLU A 1 88 ? -10.461 -16.509 -9.793 1.00 82.69 88 GLU A CA 1
ATOM 683 C C . GLU A 1 88 ? -10.262 -18.017 -9.585 1.00 82.69 88 GLU A C 1
ATOM 685 O O . GLU A 1 88 ? -9.382 -18.619 -10.199 1.00 82.69 88 GLU A O 1
ATOM 690 N N . SER A 1 89 ? -11.138 -18.657 -8.805 1.00 83.25 89 SER A N 1
ATOM 691 C CA . SER A 1 89 ? -11.136 -20.111 -8.617 1.00 83.25 89 SER A CA 1
ATOM 692 C C . SER A 1 89 ? -11.344 -20.862 -9.936 1.00 83.25 89 SER A C 1
ATOM 694 O O . SER A 1 89 ? -10.560 -21.758 -10.255 1.00 83.25 89 SER A O 1
ATOM 696 N N . LEU A 1 90 ? -12.340 -20.460 -10.733 1.00 83.25 90 LEU A N 1
ATOM 697 C CA . LEU A 1 90 ? -12.593 -21.016 -12.064 1.00 83.25 90 LEU A CA 1
ATOM 698 C C . LEU A 1 90 ? -11.388 -20.824 -12.988 1.00 83.25 90 LEU A C 1
ATOM 700 O O . LEU A 1 90 ? -10.990 -21.766 -13.670 1.00 83.25 90 LEU A O 1
ATOM 704 N N . SER A 1 91 ? -10.777 -19.637 -12.980 1.00 81.69 91 SER A N 1
ATOM 705 C CA . SER A 1 91 ? -9.569 -19.342 -13.756 1.00 81.69 91 SER A CA 1
ATOM 706 C C . SER A 1 91 ? -8.419 -20.279 -13.374 1.00 81.69 91 SER A C 1
ATOM 708 O O . SER A 1 91 ? -7.792 -20.883 -14.246 1.00 81.69 91 SER A O 1
ATOM 710 N N . ASN A 1 92 ? -8.195 -20.499 -12.076 1.00 79.00 92 ASN A N 1
ATOM 711 C CA . ASN A 1 92 ? -7.163 -21.413 -11.584 1.00 79.00 92 ASN A CA 1
ATOM 712 C C . ASN A 1 92 ? -7.450 -22.873 -11.963 1.00 79.00 92 ASN A C 1
ATOM 714 O O . ASN A 1 92 ? -6.553 -23.567 -12.438 1.00 79.00 92 ASN A O 1
ATOM 718 N N . THR A 1 93 ? -8.701 -23.332 -11.852 1.00 82.25 93 THR A N 1
ATOM 719 C CA . THR A 1 93 ? -9.089 -24.677 -12.310 1.00 82.25 93 THR A CA 1
ATOM 720 C C . THR A 1 93 ? -8.864 -24.847 -13.814 1.00 82.25 93 THR A C 1
ATOM 722 O O . THR A 1 93 ? -8.350 -25.875 -14.251 1.00 82.25 93 THR A O 1
ATOM 725 N N . VAL A 1 94 ? -9.191 -23.833 -14.622 1.00 78.62 94 VAL A N 1
ATOM 726 C CA . VAL A 1 94 ? -8.918 -23.847 -16.067 1.00 78.62 94 VAL A CA 1
ATOM 727 C C . VAL A 1 94 ? -7.412 -23.945 -16.333 1.00 78.62 94 VAL A C 1
ATOM 729 O O . VAL A 1 94 ? -7.002 -24.770 -17.148 1.00 78.62 94 VAL A O 1
ATOM 732 N N . LYS A 1 95 ? -6.573 -23.189 -15.612 1.00 73.81 95 LYS A N 1
ATOM 733 C CA . LYS A 1 95 ? -5.104 -23.280 -15.718 1.00 73.81 95 LYS A CA 1
ATOM 734 C C . LYS A 1 95 ? -4.578 -24.681 -15.376 1.00 73.81 95 LYS A C 1
ATOM 736 O O . LYS A 1 95 ? -3.725 -25.198 -16.094 1.00 73.81 95 LYS A O 1
ATOM 741 N N . GLU A 1 96 ? -5.107 -25.317 -14.332 1.00 75.75 96 GLU A N 1
ATOM 742 C CA . GLU A 1 96 ? -4.730 -26.684 -13.937 1.00 75.75 96 GLU A CA 1
ATOM 743 C C . GLU A 1 96 ? -5.169 -27.763 -14.934 1.00 75.75 96 GLU A C 1
ATOM 745 O O . GLU A 1 96 ? -4.485 -28.772 -15.101 1.00 75.75 96 GLU A O 1
ATOM 750 N N . ILE A 1 97 ? -6.321 -27.593 -15.586 1.00 72.88 97 ILE A N 1
ATOM 751 C CA . ILE A 1 97 ? -6.768 -28.517 -16.637 1.00 72.88 97 ILE A CA 1
ATOM 752 C C . ILE A 1 97 ? -5.859 -28.377 -17.861 1.00 72.88 97 ILE A C 1
ATOM 754 O O . ILE A 1 97 ? -5.436 -29.377 -18.441 1.00 72.88 97 ILE A O 1
ATOM 758 N N . LEU A 1 98 ? -5.504 -27.144 -18.226 1.00 64.94 98 LEU A N 1
ATOM 759 C CA . LEU A 1 98 ? -4.651 -26.872 -19.381 1.00 64.94 98 LEU A CA 1
ATOM 760 C C . LEU A 1 98 ? -3.224 -27.411 -19.210 1.00 64.94 98 LEU A C 1
ATOM 762 O O . LEU A 1 98 ? -2.624 -27.844 -20.195 1.00 64.94 98 LEU A O 1
ATOM 766 N N . SER A 1 99 ? -2.697 -27.455 -17.984 1.00 66.44 99 SER A N 1
ATOM 767 C CA . SER A 1 99 ? -1.360 -27.996 -17.706 1.00 66.44 99 SER A CA 1
ATOM 768 C C . SER A 1 99 ? -1.268 -29.529 -17.778 1.00 66.44 99 SER A C 1
ATOM 770 O O . SER A 1 99 ? -0.160 -30.061 -17.849 1.00 66.44 99 SER A O 1
ATOM 772 N N . LYS A 1 100 ? -2.400 -30.251 -17.804 1.00 66.94 100 LYS A N 1
ATOM 773 C CA . LYS A 1 100 ? -2.445 -31.728 -17.809 1.00 66.94 100 LYS A CA 1
ATOM 774 C C . LYS A 1 100 ? -2.482 -32.376 -19.204 1.00 66.94 100 LYS A C 1
ATOM 776 O O . LYS A 1 100 ? -2.198 -33.566 -19.294 1.00 66.94 100 LYS A O 1
ATOM 781 N N . ASP A 1 101 ? -2.753 -31.627 -20.280 1.00 56.25 101 ASP A N 1
A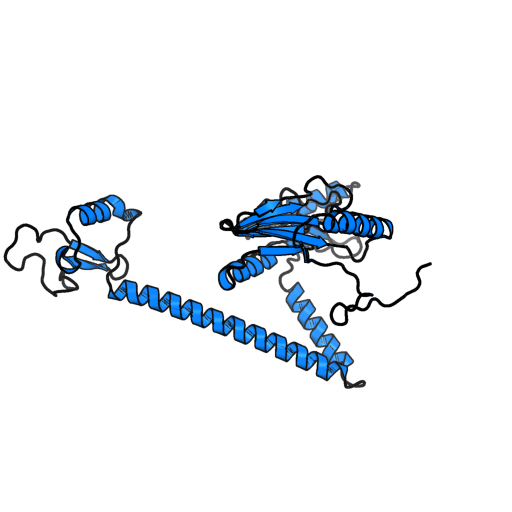TOM 782 C CA . ASP A 1 101 ? -2.840 -32.153 -21.659 1.00 56.25 101 ASP A CA 1
ATOM 783 C C . ASP A 1 101 ? -1.733 -31.591 -22.579 1.00 56.25 101 ASP A C 1
ATOM 785 O O . ASP A 1 101 ? -1.754 -30.444 -23.030 1.00 56.25 101 ASP A O 1
ATOM 789 N N . SER A 1 102 ? -0.743 -32.429 -22.891 1.00 56.25 102 SER A N 1
ATOM 790 C CA . SER A 1 102 ? 0.596 -32.038 -23.357 1.00 56.25 102 SER A CA 1
ATOM 791 C C . SER A 1 102 ? 0.791 -31.857 -24.873 1.00 56.25 102 SER A C 1
ATOM 793 O O . SER A 1 102 ? 1.918 -31.946 -25.353 1.00 56.25 102 SER A O 1
ATOM 795 N N . SER A 1 103 ? -0.248 -31.573 -25.670 1.00 55.66 103 SER A N 1
ATOM 796 C CA . SER A 1 103 ? -0.020 -31.354 -27.121 1.00 55.66 103 SER A CA 1
ATOM 797 C C . SER A 1 103 ? -0.861 -30.292 -27.839 1.00 55.66 103 SER A C 1
ATOM 799 O O . SER A 1 103 ? -0.529 -29.946 -28.971 1.00 55.66 103 SER A O 1
ATOM 801 N N . ARG A 1 104 ? -1.894 -29.707 -27.211 1.00 51.75 104 ARG A N 1
ATOM 802 C CA . ARG A 1 104 ? -2.703 -28.618 -27.814 1.00 51.75 104 ARG A CA 1
ATOM 803 C C . ARG A 1 104 ? -2.743 -27.311 -27.010 1.00 51.75 104 ARG A C 1
ATOM 805 O O . ARG A 1 104 ? -3.251 -26.319 -27.523 1.00 51.75 104 ARG A O 1
ATOM 812 N N . ASN A 1 105 ? -2.179 -27.282 -25.801 1.00 54.66 105 ASN A N 1
ATOM 813 C CA . ASN A 1 105 ? -2.453 -26.221 -24.823 1.00 54.66 105 ASN A CA 1
ATOM 814 C C . ASN A 1 105 ? -1.403 -25.103 -24.720 1.00 54.66 105 ASN A C 1
ATOM 816 O O . ASN A 1 105 ? -1.697 -24.097 -24.079 1.00 54.66 105 ASN A O 1
ATOM 820 N N . ASN A 1 106 ? -0.241 -25.200 -25.381 1.00 57.94 106 ASN A N 1
ATOM 821 C CA . ASN A 1 106 ? 0.753 -24.112 -25.342 1.00 57.94 106 ASN A CA 1
ATOM 822 C C . ASN A 1 106 ? 0.177 -22.797 -25.879 1.00 57.94 106 ASN A C 1
ATOM 824 O O . ASN A 1 106 ? 0.342 -21.758 -25.256 1.00 57.94 106 ASN A O 1
ATOM 828 N N . THR A 1 107 ? -0.601 -22.847 -26.963 1.00 64.25 107 THR A N 1
ATOM 829 C CA . THR A 1 107 ? -1.179 -21.642 -27.574 1.00 64.25 107 THR A CA 1
ATOM 830 C C . THR A 1 107 ? -2.258 -21.002 -26.699 1.00 64.25 107 THR A C 1
ATOM 832 O O . THR A 1 107 ? -2.367 -19.784 -26.649 1.00 64.25 107 THR A O 1
ATOM 835 N N . MET A 1 108 ? -3.064 -21.796 -25.986 1.00 58.88 108 MET A N 1
ATOM 836 C CA . MET A 1 108 ? -4.115 -21.256 -25.115 1.00 58.88 108 MET A CA 1
ATOM 837 C C . MET A 1 108 ? -3.539 -20.699 -23.811 1.00 58.88 108 MET A C 1
ATOM 839 O O . MET A 1 108 ? -4.003 -19.664 -23.342 1.00 58.88 108 MET A O 1
ATOM 843 N N . LEU A 1 109 ? -2.511 -21.346 -23.253 1.00 59.41 109 LEU A N 1
ATOM 844 C CA . LEU A 1 109 ? -1.793 -20.837 -22.088 1.00 59.41 109 LEU A CA 1
ATOM 845 C C . LEU A 1 109 ? -1.051 -19.540 -22.430 1.00 59.41 109 LEU A C 1
ATOM 847 O O . LEU A 1 109 ? -1.178 -18.575 -21.692 1.00 59.41 109 LEU A O 1
ATOM 851 N N . GLU A 1 110 ? -0.380 -19.477 -23.584 1.00 64.94 110 GLU A N 1
ATOM 852 C CA . GLU A 1 110 ? 0.239 -18.248 -24.098 1.00 64.94 110 GLU A CA 1
ATOM 853 C C . GLU A 1 110 ? -0.786 -17.123 -24.271 1.00 64.94 110 GLU A C 1
ATOM 855 O O . GLU A 1 110 ? -0.529 -16.006 -23.838 1.00 64.94 110 GLU A O 1
ATOM 860 N N . VAL A 1 111 ? -1.966 -17.408 -24.835 1.00 70.06 111 VAL A N 1
ATOM 861 C CA . VAL A 1 111 ? -3.047 -16.417 -24.976 1.00 70.06 111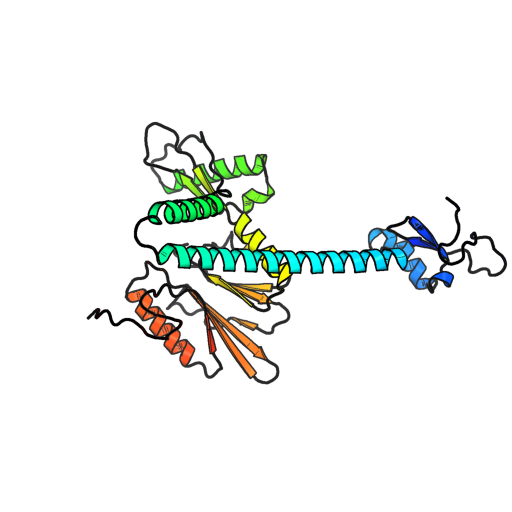 VAL A CA 1
ATOM 862 C C . VAL A 1 111 ? -3.575 -15.962 -23.614 1.00 70.06 111 VAL A C 1
ATOM 864 O O . VAL A 1 111 ? -3.830 -14.776 -23.433 1.00 70.06 111 VAL A O 1
ATOM 867 N N . LEU A 1 112 ? -3.731 -16.861 -22.638 1.00 61.12 112 LEU A N 1
ATOM 868 C CA . LEU A 1 112 ? -4.163 -16.494 -21.285 1.00 61.12 112 LEU A CA 1
ATOM 869 C C . LEU A 1 112 ? -3.107 -15.656 -20.561 1.00 61.12 112 LEU A C 1
ATOM 871 O O . LEU A 1 112 ? -3.448 -14.627 -19.983 1.00 61.12 112 LEU A O 1
ATOM 875 N N . THR A 1 113 ? -1.833 -16.041 -20.642 1.00 64.12 113 THR A N 1
ATOM 876 C CA . THR A 1 113 ? -0.716 -15.254 -20.109 1.00 64.12 113 THR A CA 1
ATOM 877 C C . THR A 1 113 ? -0.640 -13.890 -20.791 1.00 64.12 113 THR A C 1
ATOM 879 O O . THR A 1 113 ? -0.502 -12.874 -20.119 1.00 64.12 113 THR A O 1
ATOM 882 N N . GLU A 1 114 ? -0.814 -13.829 -22.110 1.00 74.62 114 GLU A N 1
ATOM 883 C CA . GLU A 1 114 ? -0.852 -12.575 -22.856 1.00 74.62 114 GLU A CA 1
ATOM 884 C C . GLU A 1 114 ? -2.043 -11.695 -22.442 1.00 74.62 114 GLU A C 1
ATOM 886 O O . G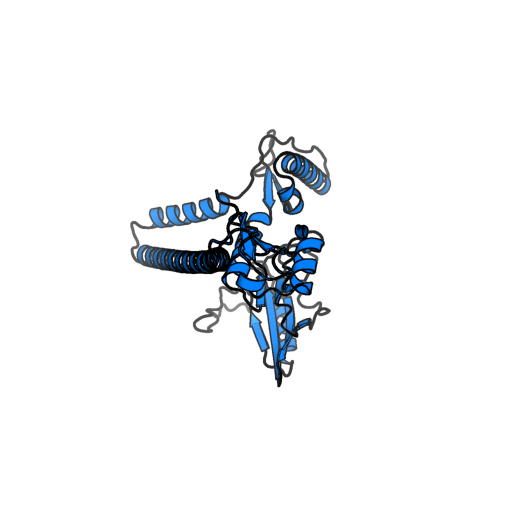LU A 1 114 ? -1.891 -10.483 -22.293 1.00 74.62 114 GLU A O 1
ATOM 891 N N . LEU A 1 115 ? -3.230 -12.275 -22.238 1.00 61.72 115 LEU A N 1
ATOM 892 C CA . LEU A 1 115 ? -4.423 -11.555 -21.787 1.00 61.72 115 LEU A CA 1
ATOM 893 C C . LEU A 1 115 ? -4.256 -11.017 -20.364 1.00 61.72 115 LEU A C 1
ATOM 895 O O . LEU A 1 115 ? -4.585 -9.856 -20.126 1.00 61.72 115 LEU A O 1
ATOM 899 N N . GLU A 1 116 ? -3.692 -11.803 -19.446 1.00 59.41 116 GLU A N 1
ATOM 900 C CA . GLU A 1 116 ? -3.343 -11.345 -18.096 1.00 59.41 116 GLU A CA 1
ATOM 901 C C . GLU A 1 116 ? -2.293 -10.229 -18.147 1.00 59.41 116 GLU A C 1
ATOM 903 O O . GLU A 1 116 ? -2.450 -9.194 -17.496 1.00 59.41 116 GLU A O 1
ATOM 908 N N . GLU A 1 117 ? -1.265 -10.365 -18.987 1.00 59.56 117 GLU A N 1
ATOM 909 C CA . GLU A 1 117 ? -0.282 -9.308 -19.212 1.00 59.56 117 GLU A CA 1
ATOM 910 C C . GLU A 1 117 ? -0.913 -8.042 -19.802 1.00 59.56 117 GLU A C 1
ATOM 912 O O . GLU A 1 117 ? -0.550 -6.933 -19.405 1.00 59.56 117 GLU A O 1
ATOM 917 N N . ARG A 1 118 ? -1.848 -8.172 -20.750 1.00 56.19 118 ARG A N 1
ATOM 918 C CA . ARG A 1 118 ? -2.588 -7.044 -21.332 1.00 56.19 118 ARG A CA 1
ATOM 919 C C . ARG A 1 118 ? -3.450 -6.368 -20.279 1.00 56.19 118 ARG A C 1
ATOM 921 O O . ARG A 1 118 ? -3.414 -5.148 -20.205 1.00 56.19 118 ARG A O 1
ATOM 928 N N . GLN A 1 119 ? -4.141 -7.124 -19.434 1.00 56.09 119 GLN A N 1
ATOM 929 C CA . GLN A 1 119 ? -4.973 -6.592 -18.355 1.00 56.09 119 GLN A CA 1
ATOM 930 C C . GLN A 1 119 ? -4.126 -5.872 -17.288 1.00 56.09 119 GLN A C 1
ATOM 932 O O . GLN A 1 119 ? -4.488 -4.796 -16.813 1.00 56.09 119 GLN A O 1
ATOM 937 N N . GLN A 1 120 ? -2.936 -6.397 -16.977 1.00 57.09 120 GLN A N 1
ATOM 938 C CA . GLN A 1 120 ? -1.957 -5.719 -16.120 1.00 57.09 120 GLN A CA 1
ATOM 939 C C . GLN A 1 120 ? -1.357 -4.463 -16.782 1.00 57.09 120 GLN A C 1
ATOM 941 O O . GLN A 1 120 ? -1.023 -3.497 -16.089 1.00 57.09 120 GLN A O 1
ATOM 946 N N . LYS A 1 121 ? -1.206 -4.451 -18.117 1.00 62.03 121 LYS A N 1
ATOM 947 C CA . LYS A 1 121 ? -0.617 -3.339 -18.888 1.00 62.03 121 LYS A CA 1
ATOM 948 C C . LYS A 1 121 ? -1.635 -2.304 -19.371 1.00 62.03 121 LYS A C 1
ATOM 950 O O . LYS A 1 121 ? -1.205 -1.208 -19.723 1.00 62.03 121 LYS A O 1
ATOM 955 N N . GLU A 1 122 ? -2.933 -2.606 -19.351 1.00 60.00 122 GLU A N 1
ATOM 956 C CA . GLU A 1 122 ? -4.028 -1.741 -19.823 1.00 60.00 122 GLU A CA 1
ATOM 957 C C . GLU A 1 122 ? -4.014 -0.381 -19.121 1.00 60.00 122 GLU A C 1
ATOM 959 O O . GLU A 1 122 ? -4.334 0.646 -19.711 1.00 60.00 122 GLU A O 1
ATOM 964 N N . LYS A 1 123 ? -3.544 -0.358 -17.870 1.00 62.34 123 LYS A N 1
ATOM 965 C CA . LYS A 1 123 ? -3.456 0.856 -17.058 1.00 62.34 123 LYS A CA 1
ATOM 966 C C . LYS A 1 123 ? -2.090 1.570 -17.133 1.00 62.34 123 LYS A C 1
ATOM 968 O O . LYS A 1 123 ? -1.853 2.500 -16.359 1.00 62.34 123 LYS A O 1
ATOM 973 N N . ASN A 1 124 ? -1.171 1.146 -18.011 1.00 70.44 124 ASN A N 1
ATOM 974 C CA . ASN A 1 124 ? 0.108 1.831 -18.231 1.00 70.44 124 ASN A CA 1
ATOM 975 C C . ASN A 1 124 ? -0.079 3.028 -19.174 1.00 70.44 124 ASN A C 1
ATOM 977 O O . ASN A 1 124 ? -0.471 2.874 -20.327 1.00 70.44 124 ASN A O 1
ATOM 981 N N . LEU A 1 125 ? 0.300 4.219 -18.716 1.00 79.12 125 LEU A N 1
ATOM 982 C CA . LEU A 1 125 ? 0.352 5.417 -19.553 1.00 79.12 125 LEU A CA 1
ATOM 983 C C . LEU A 1 125 ? 1.626 5.404 -20.410 1.00 79.12 125 LEU A C 1
ATOM 985 O O . LEU A 1 125 ? 2.739 5.338 -19.881 1.00 79.12 125 LEU A O 1
ATOM 989 N N . ILE A 1 126 ? 1.465 5.479 -21.734 1.00 85.75 126 ILE A N 1
ATOM 990 C CA . ILE A 1 126 ? 2.565 5.637 -22.693 1.00 85.75 126 ILE A CA 1
ATOM 991 C C . ILE A 1 126 ? 2.362 6.947 -23.450 1.00 85.75 126 ILE A C 1
ATOM 993 O O . ILE A 1 126 ? 1.353 7.131 -24.126 1.00 85.75 126 ILE A O 1
ATOM 997 N N . ILE A 1 127 ? 3.334 7.849 -23.347 1.00 88.00 127 ILE A N 1
ATOM 998 C CA . ILE A 1 127 ? 3.313 9.151 -24.008 1.00 88.00 127 ILE A CA 1
ATOM 999 C C . ILE A 1 127 ? 4.259 9.102 -25.205 1.00 88.00 127 ILE A C 1
ATOM 1001 O O . ILE A 1 127 ? 5.448 8.796 -25.079 1.00 88.00 127 ILE A O 1
ATOM 1005 N N . PHE A 1 128 ? 3.717 9.399 -26.380 1.00 90.12 128 PHE A N 1
ATOM 1006 C CA . PHE A 1 128 ? 4.464 9.437 -27.631 1.00 90.12 128 PHE A CA 1
ATOM 1007 C C . PHE A 1 128 ? 4.921 10.856 -27.960 1.00 90.12 128 PHE A C 1
ATOM 1009 O O . PHE A 1 128 ? 4.383 11.836 -27.455 1.00 90.12 128 PHE A O 1
ATOM 1016 N N . ASN A 1 129 ? 5.902 10.945 -28.859 1.00 88.75 129 ASN A N 1
ATOM 1017 C CA . ASN A 1 129 ? 6.348 12.199 -29.461 1.00 88.75 129 ASN A CA 1
ATOM 1018 C C . ASN A 1 129 ? 6.908 13.244 -28.475 1.00 88.75 129 ASN A C 1
ATOM 1020 O O . ASN A 1 129 ? 6.877 14.440 -28.750 1.00 88.75 129 ASN A O 1
ATOM 1024 N N . ILE A 1 130 ? 7.459 12.799 -27.342 1.00 90.50 130 ILE A N 1
ATOM 1025 C CA . ILE A 1 130 ? 8.233 13.669 -26.452 1.00 90.50 130 ILE A CA 1
ATOM 1026 C C . ILE A 1 130 ? 9.654 13.775 -26.991 1.00 90.50 130 ILE A C 1
ATOM 1028 O O . ILE A 1 130 ? 10.320 12.755 -27.169 1.00 90.50 130 ILE A O 1
ATOM 1032 N N . THR A 1 131 ? 10.131 14.992 -27.231 1.00 89.94 131 THR A N 1
ATOM 1033 C CA . THR A 1 131 ? 11.510 15.250 -27.668 1.00 89.94 131 THR A CA 1
ATOM 1034 C C . THR A 1 131 ? 12.508 14.654 -26.679 1.00 89.94 131 THR A C 1
ATOM 1036 O O . THR A 1 131 ? 12.347 14.826 -25.472 1.00 89.94 131 THR A O 1
ATOM 1039 N N . GLU A 1 132 ? 13.512 13.916 -27.160 1.00 88.75 132 GLU A N 1
ATOM 1040 C CA . GLU A 1 132 ? 14.559 13.382 -26.280 1.00 88.75 132 GLU A CA 1
ATOM 1041 C C . GLU A 1 132 ? 15.562 14.474 -25.870 1.00 88.75 132 GLU A C 1
ATOM 1043 O O . GLU A 1 132 ? 16.125 15.141 -26.742 1.00 88.75 132 GLU A O 1
ATOM 1048 N N . PRO A 1 133 ? 15.828 14.658 -24.563 1.00 86.12 133 PRO A N 1
ATOM 1049 C CA . PRO A 1 133 ? 16.815 15.624 -24.107 1.00 86.12 133 PRO A CA 1
ATOM 1050 C C . PRO A 1 133 ? 18.222 15.231 -24.577 1.00 86.12 133 PRO A C 1
ATOM 1052 O O . PRO A 1 133 ? 18.688 14.109 -24.359 1.00 86.12 133 PRO A O 1
ATOM 1055 N N . ASN A 1 134 ? 18.909 16.183 -25.210 1.00 82.94 134 ASN A N 1
ATOM 1056 C CA . ASN A 1 134 ? 20.268 16.028 -25.723 1.00 82.94 134 ASN A CA 1
ATOM 1057 C C . ASN A 1 134 ? 21.291 16.586 -24.721 1.00 82.94 134 ASN A C 1
ATOM 1059 O O . ASN A 1 134 ? 21.924 17.607 -24.964 1.00 82.94 134 ASN A O 1
ATOM 1063 N N . ASP A 1 135 ? 21.384 15.942 -23.559 1.00 85.75 135 ASP A N 1
ATOM 1064 C CA . ASP A 1 135 ? 22.379 16.238 -22.520 1.00 85.75 135 ASP A CA 1
ATOM 1065 C C . ASP A 1 135 ? 23.266 15.002 -22.339 1.00 85.75 135 ASP A C 1
ATOM 1067 O O . ASP A 1 135 ? 22.755 13.884 -22.408 1.00 85.75 135 ASP A O 1
ATOM 1071 N N . ASP A 1 136 ? 24.566 15.159 -22.101 1.00 82.25 136 ASP A N 1
ATOM 1072 C CA . ASP A 1 136 ? 25.485 14.035 -21.877 1.00 82.25 136 ASP A CA 1
ATOM 1073 C C . ASP A 1 136 ? 25.225 13.344 -20.529 1.00 82.25 136 ASP A C 1
ATOM 1075 O O . ASP A 1 136 ? 25.414 12.130 -20.380 1.00 82.25 136 ASP A O 1
ATOM 1079 N N . ASN A 1 137 ? 24.677 14.076 -19.558 1.00 89.31 137 ASN A N 1
ATOM 1080 C CA . ASN A 1 137 ? 24.372 13.562 -18.235 1.00 89.31 137 ASN A CA 1
ATOM 1081 C C . ASN A 1 137 ? 23.037 12.795 -18.207 1.00 89.31 137 ASN A C 1
ATOM 1083 O O . ASN A 1 137 ? 21.949 13.342 -18.393 1.00 89.31 137 ASN A O 1
ATOM 1087 N N . THR A 1 138 ? 23.115 11.502 -17.885 1.00 85.31 138 THR A N 1
ATOM 1088 C CA . THR A 1 138 ? 21.949 10.611 -17.783 1.00 85.31 138 THR A CA 1
ATOM 1089 C C . THR A 1 138 ? 20.919 11.058 -16.746 1.00 85.31 138 THR A C 1
ATOM 1091 O O . THR A 1 138 ? 19.723 10.896 -16.986 1.00 85.31 138 THR A O 1
ATOM 1094 N N . GLN A 1 139 ? 21.353 11.615 -15.616 1.00 84.38 139 GLN A N 1
ATOM 1095 C CA . GLN A 1 139 ? 20.470 12.094 -14.552 1.00 84.38 139 GLN A CA 1
ATOM 1096 C C . GLN A 1 139 ? 19.636 13.284 -15.043 1.00 84.38 139 GLN A C 1
ATOM 1098 O O . GLN A 1 139 ? 18.413 13.261 -14.934 1.00 84.38 139 GLN A O 1
ATOM 1103 N N . LYS A 1 140 ? 20.288 14.265 -15.683 1.00 87.56 140 LYS A N 1
ATOM 1104 C CA . LYS A 1 140 ? 19.624 15.458 -16.235 1.00 87.56 140 LYS A CA 1
ATOM 1105 C C . LYS A 1 140 ? 18.615 15.109 -17.322 1.00 87.56 140 LYS A C 1
ATOM 1107 O O . LYS A 1 140 ? 17.526 15.674 -17.357 1.00 87.56 140 LYS A O 1
ATOM 1112 N N . ARG A 1 141 ? 18.940 14.135 -18.184 1.00 88.06 141 ARG A N 1
ATOM 1113 C CA . ARG A 1 141 ? 17.991 13.627 -19.189 1.00 88.06 141 ARG A CA 1
ATOM 1114 C C . ARG A 1 141 ? 16.727 13.055 -18.538 1.00 88.06 141 ARG A C 1
ATOM 1116 O O . ARG A 1 141 ? 15.627 13.389 -18.963 1.00 88.06 141 ARG A O 1
ATOM 1123 N N . LYS A 1 142 ? 16.881 12.229 -17.496 1.00 87.81 142 LYS A N 1
ATOM 1124 C CA . LYS A 1 142 ? 15.746 11.649 -16.755 1.00 87.81 142 LYS A CA 1
ATOM 1125 C C . LYS A 1 142 ? 14.904 12.721 -16.065 1.00 87.81 142 LYS A C 1
ATOM 1127 O O . LYS A 1 142 ? 13.683 12.646 -16.102 1.00 87.81 142 LYS A O 1
ATOM 1132 N N . GLU A 1 143 ? 15.548 13.715 -15.461 1.00 89.69 143 GLU A N 1
ATOM 1133 C CA . GLU A 1 143 ? 14.868 14.824 -14.789 1.00 89.69 143 GLU A CA 1
ATOM 1134 C C . GLU A 1 143 ? 14.061 15.684 -15.775 1.00 89.69 143 GLU A C 1
ATOM 1136 O O . GLU A 1 143 ? 12.907 16.016 -15.509 1.00 89.69 143 GLU A O 1
ATOM 1141 N N . ASN A 1 144 ? 14.617 15.975 -16.954 1.00 91.50 144 ASN A N 1
ATOM 1142 C CA . ASN A 1 144 ? 13.916 16.710 -18.007 1.00 91.50 144 ASN A CA 1
ATOM 1143 C C . ASN A 1 144 ? 12.676 15.951 -18.519 1.00 91.50 144 ASN A C 1
ATOM 1145 O O . ASN A 1 144 ? 11.584 16.524 -18.598 1.00 91.50 144 ASN A O 1
ATOM 1149 N N . ASP A 1 145 ? 12.825 14.648 -18.785 1.00 93.19 145 ASP A N 1
ATOM 1150 C CA . ASP A 1 145 ? 11.707 13.772 -19.151 1.00 93.19 145 ASP A CA 1
ATOM 1151 C C . ASP A 1 145 ? 10.625 13.780 -18.062 1.00 93.19 145 ASP A C 1
ATOM 1153 O O . ASP A 1 145 ? 9.439 13.926 -18.364 1.00 93.19 145 ASP A O 1
ATOM 1157 N N . MET A 1 146 ? 11.023 13.677 -16.789 1.00 90.38 146 MET A N 1
ATOM 1158 C CA . MET A 1 146 ? 10.098 13.685 -15.657 1.00 90.38 146 MET A CA 1
ATOM 1159 C C . MET A 1 146 ? 9.322 15.006 -15.571 1.00 90.38 146 MET A C 1
ATOM 1161 O O . MET A 1 146 ? 8.100 14.996 -15.430 1.00 90.38 146 MET A O 1
ATOM 1165 N N . ASN A 1 147 ? 10.000 16.144 -15.712 1.00 91.62 147 ASN A N 1
ATOM 1166 C CA . ASN A 1 147 ? 9.366 17.463 -15.654 1.00 91.62 147 ASN A CA 1
ATOM 1167 C C . ASN A 1 147 ? 8.387 17.682 -16.813 1.00 91.62 147 ASN A C 1
ATOM 1169 O O . ASN A 1 147 ? 7.275 18.169 -16.603 1.00 91.62 147 ASN A O 1
ATOM 1173 N N . THR A 1 148 ? 8.762 17.256 -18.020 1.00 93.06 148 THR A N 1
ATOM 1174 C CA . THR A 1 148 ? 7.901 17.355 -19.205 1.00 93.06 148 THR A CA 1
ATOM 1175 C C . THR A 1 148 ? 6.648 16.498 -19.042 1.00 93.06 148 THR A C 1
ATOM 1177 O O . THR A 1 148 ? 5.534 16.971 -19.261 1.00 93.06 148 THR A O 1
ATOM 1180 N N . VAL A 1 149 ? 6.803 15.250 -18.590 1.00 91.94 149 VAL A N 1
ATOM 1181 C CA . VAL A 1 149 ? 5.668 14.356 -18.327 1.00 91.94 149 VAL A CA 1
ATOM 1182 C C . VAL A 1 149 ? 4.762 14.905 -17.227 1.00 91.94 149 VAL A C 1
ATOM 1184 O O . VAL A 1 149 ? 3.545 14.887 -17.401 1.00 91.94 149 VAL A O 1
ATOM 1187 N N . LYS A 1 150 ? 5.320 15.426 -16.125 1.00 90.62 150 LYS A N 1
ATOM 1188 C CA . LYS A 1 150 ? 4.520 16.035 -15.051 1.00 90.62 150 LYS A CA 1
ATOM 1189 C C . LYS A 1 150 ? 3.695 17.211 -15.565 1.00 90.62 150 LYS A C 1
ATOM 1191 O O . LYS A 1 150 ? 2.511 17.251 -15.272 1.00 90.62 150 LYS A O 1
ATOM 1196 N N . SER A 1 151 ? 4.269 18.101 -16.376 1.00 91.44 151 SER A N 1
ATOM 1197 C CA . SER A 1 151 ? 3.537 19.239 -16.956 1.00 91.44 151 SER A CA 1
ATOM 1198 C C . SER A 1 151 ? 2.389 18.806 -17.878 1.00 91.44 151 SER A C 1
ATOM 1200 O O . SER A 1 151 ? 1.302 19.383 -17.829 1.00 91.44 151 SER A O 1
ATOM 1202 N N . ILE A 1 152 ? 2.600 17.761 -18.686 1.00 90.06 152 ILE A N 1
ATOM 1203 C CA . ILE A 1 152 ? 1.550 17.206 -19.552 1.00 90.06 152 ILE A CA 1
ATOM 1204 C C . ILE A 1 152 ? 0.425 16.605 -18.709 1.00 90.06 152 ILE A C 1
ATOM 1206 O O . ILE A 1 152 ? -0.743 16.903 -18.945 1.00 90.06 152 ILE A O 1
ATOM 1210 N N . ILE A 1 153 ? 0.769 15.776 -17.719 1.00 87.50 153 ILE A N 1
ATOM 1211 C CA . ILE A 1 153 ? -0.221 15.135 -16.848 1.00 87.50 153 ILE A CA 1
ATOM 1212 C C . ILE A 1 153 ? -0.967 16.185 -16.022 1.00 87.50 153 ILE A C 1
ATOM 1214 O O . ILE A 1 153 ? -2.174 16.061 -15.883 1.00 87.50 153 ILE A O 1
ATOM 1218 N N . ASP A 1 154 ? -0.305 17.247 -15.561 1.00 90.06 154 ASP A N 1
ATOM 1219 C CA . ASP A 1 154 ? -0.937 18.334 -14.798 1.00 90.06 154 ASP A CA 1
ATOM 1220 C C . ASP A 1 154 ? -2.011 19.067 -15.600 1.00 90.06 154 ASP A C 1
ATOM 1222 O O . ASP A 1 154 ? -3.064 19.422 -15.079 1.00 90.06 154 ASP A O 1
ATOM 1226 N N . THR A 1 155 ? -1.780 19.210 -16.906 1.00 88.56 155 THR A N 1
ATOM 1227 C CA . THR A 1 155 ? -2.735 19.840 -17.823 1.00 88.56 155 THR A CA 1
ATOM 1228 C C . THR A 1 155 ? -3.975 18.969 -18.060 1.00 88.56 155 THR A C 1
ATOM 1230 O O . THR A 1 155 ? -5.057 19.496 -18.310 1.00 88.56 155 THR A O 1
ATOM 1233 N N . ILE A 1 156 ? -3.827 17.641 -18.020 1.00 83.38 156 ILE A N 1
ATOM 1234 C CA . ILE A 1 156 ? -4.892 16.690 -18.376 1.00 83.38 156 ILE A CA 1
ATOM 1235 C C . ILE A 1 156 ? -5.644 16.210 -17.129 1.00 83.38 156 ILE A C 1
ATOM 1237 O O . ILE A 1 156 ? -6.872 16.213 -17.105 1.00 83.38 156 ILE A O 1
ATOM 1241 N N . GLU A 1 157 ? -4.909 15.777 -16.106 1.00 81.25 157 GLU A N 1
ATOM 1242 C CA . GLU A 1 157 ? -5.432 15.196 -14.873 1.00 81.25 157 GLU A CA 1
ATOM 1243 C C . GLU A 1 157 ? -4.503 15.530 -13.680 1.00 81.25 157 GLU A C 1
ATOM 1245 O O . GLU A 1 157 ? -3.653 14.718 -13.287 1.00 81.25 157 GLU A O 1
ATOM 1250 N N . PRO A 1 158 ? -4.653 16.725 -13.074 1.00 81.38 158 PRO A N 1
ATOM 1251 C CA . PRO A 1 158 ? -3.739 17.235 -12.045 1.00 81.38 158 PRO A CA 1
ATOM 1252 C C . PRO A 1 158 ? -3.652 16.340 -10.799 1.00 81.38 158 PRO A C 1
ATOM 1254 O O . PRO A 1 158 ? -2.600 16.229 -10.170 1.00 81.38 158 PRO A O 1
ATOM 1257 N N . GLU A 1 159 ? -4.720 15.604 -10.480 1.00 73.00 159 GLU A N 1
ATOM 1258 C CA . GLU A 1 159 ? -4.749 14.660 -9.354 1.00 73.00 159 GLU A CA 1
ATOM 1259 C C . GLU A 1 159 ? -3.790 13.464 -9.519 1.00 73.00 159 GLU A C 1
ATOM 1261 O O . GLU A 1 159 ? -3.448 12.800 -8.536 1.00 73.00 159 GLU A O 1
ATOM 1266 N N . ILE A 1 160 ? -3.341 13.160 -10.745 1.00 72.69 160 ILE A N 1
ATOM 1267 C CA . ILE A 1 160 ? -2.393 12.065 -11.004 1.00 72.69 160 ILE A CA 1
ATOM 1268 C C . ILE A 1 160 ? -0.944 12.514 -10.843 1.00 72.69 160 ILE A C 1
ATOM 1270 O O . ILE A 1 160 ? -0.096 11.678 -10.539 1.00 72.69 160 ILE A O 1
ATOM 1274 N N . VAL A 1 161 ? -0.627 13.798 -11.025 1.00 81.50 161 VAL A N 1
ATOM 1275 C CA . VAL A 1 161 ? 0.763 14.288 -11.116 1.00 81.50 161 VAL A CA 1
ATOM 1276 C C . VAL A 1 161 ? 1.594 13.884 -9.905 1.00 81.50 161 VAL A C 1
ATOM 1278 O O . VAL A 1 161 ? 2.722 13.410 -10.054 1.00 81.50 161 VAL A O 1
ATOM 1281 N N . CYS A 1 162 ? 1.017 14.008 -8.707 1.00 73.12 162 CYS A N 1
ATOM 1282 C CA . CYS A 1 162 ? 1.664 13.617 -7.456 1.00 73.12 162 CYS A CA 1
ATOM 1283 C C . CYS A 1 162 ? 1.861 12.099 -7.327 1.00 73.12 162 CYS A C 1
ATOM 1285 O O . CYS A 1 162 ? 2.715 11.659 -6.571 1.00 73.12 162 CYS A O 1
ATOM 1287 N N . LYS A 1 163 ? 1.115 11.294 -8.091 1.00 75.31 163 LYS A N 1
ATOM 1288 C CA . LYS A 1 163 ? 1.188 9.826 -8.130 1.00 75.31 163 LYS A CA 1
ATOM 1289 C C . LYS A 1 163 ? 2.146 9.311 -9.204 1.00 75.31 163 LYS A C 1
ATOM 1291 O O . LYS A 1 163 ? 2.251 8.091 -9.377 1.00 75.31 163 LYS A O 1
ATOM 1296 N N . VAL A 1 164 ? 2.798 10.189 -9.970 1.00 81.38 164 VAL A N 1
ATOM 1297 C CA . VAL A 1 164 ? 3.788 9.801 -10.979 1.00 81.38 164 VAL A CA 1
ATOM 1298 C C . VAL A 1 164 ? 5.144 9.636 -10.321 1.00 81.38 164 VAL A C 1
ATOM 1300 O O . VAL A 1 164 ? 5.770 10.611 -9.915 1.00 81.38 164 VAL A O 1
ATOM 1303 N N . LYS A 1 165 ? 5.615 8.394 -10.290 1.00 76.69 165 LYS A N 1
ATOM 1304 C CA . LYS A 1 165 ? 6.836 8.028 -9.589 1.00 76.69 165 LYS A CA 1
ATOM 1305 C C . LYS A 1 165 ? 8.071 8.061 -10.481 1.00 76.69 165 LYS A C 1
ATOM 1307 O O . LYS A 1 165 ? 9.137 8.485 -10.053 1.00 76.69 165 LYS A O 1
ATOM 1312 N N . ASN A 1 166 ? 7.963 7.549 -11.705 1.00 80.69 166 ASN A N 1
ATOM 1313 C CA . ASN A 1 166 ? 9.105 7.489 -12.615 1.00 80.69 166 ASN A CA 1
ATOM 1314 C C . ASN A 1 166 ? 8.657 7.467 -14.079 1.00 80.69 166 ASN A C 1
ATOM 1316 O O . ASN A 1 166 ? 7.503 7.162 -14.388 1.00 80.69 166 ASN A O 1
ATOM 1320 N N . VAL A 1 167 ? 9.593 7.746 -14.980 1.00 87.00 167 VAL A N 1
ATOM 1321 C CA . VAL A 1 167 ? 9.407 7.713 -16.429 1.00 87.00 167 VAL A CA 1
ATOM 1322 C C . VAL A 1 167 ? 10.556 6.973 -17.098 1.00 87.00 167 VAL A C 1
ATOM 1324 O O . VAL A 1 167 ? 11.722 7.133 -16.737 1.00 87.00 167 VAL A O 1
ATOM 1327 N N . ILE A 1 168 ? 10.231 6.132 -18.079 1.00 87.56 168 ILE A N 1
ATOM 1328 C CA . ILE A 1 168 ? 11.225 5.327 -18.795 1.00 87.56 168 ILE A CA 1
ATOM 1329 C C . ILE A 1 168 ? 10.995 5.434 -20.298 1.00 87.56 168 ILE A C 1
ATOM 1331 O O . ILE A 1 168 ? 9.911 5.129 -20.795 1.00 87.56 168 ILE A O 1
ATOM 1335 N N . ARG A 1 169 ? 12.047 5.809 -21.032 1.00 89.50 169 ARG A N 1
ATOM 1336 C CA . ARG A 1 169 ? 12.088 5.744 -22.498 1.00 89.50 169 ARG A CA 1
ATOM 1337 C C . ARG A 1 169 ? 12.144 4.285 -22.950 1.00 89.50 169 ARG A C 1
ATOM 1339 O O . ARG A 1 169 ? 13.049 3.550 -22.556 1.00 89.50 169 ARG A O 1
ATOM 1346 N N . LEU A 1 170 ? 11.196 3.873 -23.784 1.00 87.44 170 LEU A N 1
ATOM 1347 C CA . LEU A 1 170 ? 11.087 2.503 -24.278 1.00 87.44 170 LEU A CA 1
ATOM 1348 C C . LEU A 1 170 ? 11.939 2.295 -25.538 1.00 87.44 170 LEU A C 1
ATOM 1350 O O . LEU A 1 170 ? 11.825 3.042 -26.506 1.00 87.44 170 LEU A O 1
ATOM 1354 N N . GLY A 1 171 ? 12.761 1.244 -25.542 1.00 84.69 171 GLY A N 1
ATOM 1355 C CA . GLY A 1 171 ? 13.559 0.833 -26.702 1.00 84.69 171 GLY A CA 1
ATOM 1356 C C . GLY A 1 171 ? 14.986 1.392 -26.748 1.00 84.69 171 GLY A C 1
ATOM 1357 O O . GLY A 1 171 ? 15.409 2.205 -25.916 1.00 84.69 171 GLY A O 1
ATOM 1358 N N . LYS A 1 172 ? 15.751 0.912 -27.738 1.00 83.56 172 LYS A N 1
ATOM 1359 C CA . LYS A 1 172 ? 17.139 1.330 -27.989 1.00 83.56 172 LYS A CA 1
ATOM 1360 C C . LYS A 1 172 ? 17.164 2.768 -28.502 1.00 83.56 172 LYS A C 1
ATOM 1362 O O . LYS A 1 172 ? 16.307 3.146 -29.294 1.00 83.56 172 LYS A O 1
ATOM 1367 N N . LYS A 1 173 ? 18.138 3.556 -28.038 1.00 80.19 173 LYS A N 1
ATOM 1368 C CA . LYS A 1 173 ? 18.330 4.931 -28.508 1.00 80.19 173 LYS A CA 1
ATOM 1369 C C . LYS A 1 173 ? 18.624 4.905 -30.009 1.00 80.19 173 LYS A C 1
ATOM 1371 O O . LYS A 1 173 ? 19.518 4.183 -30.441 1.00 80.19 173 LYS A O 1
ATOM 1376 N N . ASP A 1 174 ? 17.866 5.687 -30.758 1.00 77.38 174 ASP A N 1
ATOM 1377 C CA . ASP A 1 174 ? 17.996 5.866 -32.202 1.00 77.38 174 ASP A CA 1
ATOM 1378 C C . ASP A 1 174 ? 17.708 7.345 -32.531 1.00 77.38 174 ASP A C 1
ATOM 1380 O O . ASP A 1 174 ? 17.483 8.164 -31.640 1.00 77.38 174 ASP A O 1
ATOM 1384 N N . SER A 1 175 ? 17.709 7.693 -33.810 1.00 74.00 175 SER A N 1
ATOM 1385 C CA . SER A 1 175 ? 17.336 8.989 -34.378 1.00 74.00 175 SER A CA 1
ATOM 1386 C C . SER A 1 175 ? 15.886 9.422 -34.102 1.00 74.00 175 SER A C 1
ATOM 1388 O O . SER A 1 175 ? 15.547 10.584 -34.319 1.00 74.00 175 SER A O 1
ATOM 1390 N N . LYS A 1 176 ? 15.019 8.516 -33.628 1.00 83.25 176 LYS A N 1
ATOM 1391 C CA . LYS A 1 176 ? 13.603 8.786 -33.337 1.00 83.25 176 LYS A CA 1
ATOM 1392 C C . LYS A 1 176 ? 13.359 8.987 -31.845 1.00 83.25 176 LYS A C 1
ATOM 1394 O O . LYS A 1 176 ? 13.921 8.278 -31.017 1.00 83.25 176 LYS A O 1
ATOM 1399 N N . ASN A 1 177 ? 12.420 9.877 -31.528 1.00 87.00 177 ASN A N 1
ATOM 1400 C CA . ASN A 1 177 ? 11.927 10.078 -30.168 1.00 87.00 177 ASN A CA 1
ATOM 1401 C C . ASN A 1 177 ? 11.283 8.793 -29.631 1.00 87.00 177 ASN A C 1
ATOM 1403 O O . ASN A 1 177 ? 10.238 8.360 -30.128 1.00 87.00 177 ASN A O 1
ATOM 1407 N N . ARG A 1 178 ? 11.879 8.195 -28.598 1.00 91.38 178 ARG A N 1
ATOM 1408 C CA . ARG A 1 178 ? 11.318 7.004 -27.958 1.00 91.38 178 ARG A CA 1
ATOM 1409 C C . ARG A 1 178 ? 10.071 7.339 -27.140 1.00 91.38 178 ARG A C 1
ATOM 1411 O O . ARG A 1 178 ? 10.065 8.362 -26.446 1.00 91.38 178 ARG A O 1
ATOM 1418 N N . PRO A 1 179 ? 9.049 6.464 -27.143 1.00 91.06 179 PRO A N 1
ATOM 1419 C CA . PRO A 1 179 ? 7.903 6.602 -26.253 1.00 91.06 179 PRO A CA 1
ATOM 1420 C C . PRO A 1 179 ? 8.343 6.593 -24.788 1.00 91.06 179 PRO A C 1
ATOM 1422 O O . PRO A 1 179 ? 9.283 5.883 -24.423 1.00 91.06 179 PRO A O 1
ATOM 1425 N N . ILE A 1 180 ? 7.642 7.344 -23.945 1.00 91.12 180 ILE A N 1
ATOM 1426 C CA . ILE A 1 180 ? 7.850 7.340 -22.499 1.00 91.12 180 ILE A CA 1
ATOM 1427 C C . ILE A 1 180 ? 6.748 6.519 -21.840 1.00 91.12 180 ILE A C 1
ATOM 1429 O O . ILE A 1 180 ? 5.574 6.862 -21.944 1.00 91.12 180 ILE A O 1
ATOM 1433 N N . ARG A 1 181 ? 7.123 5.470 -21.107 1.00 87.19 181 ARG A N 1
ATOM 1434 C CA . ARG A 1 181 ? 6.234 4.800 -20.156 1.00 87.19 181 ARG A CA 1
ATOM 1435 C C . ARG A 1 181 ? 6.243 5.560 -18.838 1.00 87.19 181 ARG A C 1
ATOM 1437 O O . ARG A 1 181 ? 7.305 5.766 -18.250 1.00 87.19 181 ARG A O 1
ATOM 1444 N N . VAL A 1 182 ? 5.059 5.912 -18.361 1.00 85.06 182 VAL A N 1
ATOM 1445 C CA . VAL A 1 182 ? 4.837 6.520 -17.051 1.00 85.06 182 VAL A CA 1
ATOM 1446 C C . VAL A 1 182 ? 4.594 5.412 -16.031 1.00 85.06 182 VAL A C 1
ATOM 1448 O O . VAL A 1 182 ? 3.743 4.544 -16.223 1.00 85.06 182 VAL A O 1
ATOM 1451 N N . ILE A 1 183 ? 5.349 5.434 -14.938 1.00 77.31 183 ILE A N 1
ATOM 1452 C CA . ILE A 1 183 ? 5.184 4.525 -13.806 1.00 77.31 183 ILE A CA 1
ATOM 1453 C C . ILE A 1 183 ? 4.466 5.307 -12.708 1.00 77.31 183 ILE A C 1
ATOM 1455 O O . ILE A 1 183 ? 5.042 6.217 -12.108 1.00 77.31 183 ILE A O 1
ATOM 1459 N N . SER A 1 184 ? 3.200 4.963 -12.464 1.00 72.81 184 SER A N 1
ATOM 1460 C CA . SER A 1 184 ? 2.356 5.599 -11.449 1.00 72.81 184 SER A CA 1
ATOM 1461 C C . SER A 1 184 ? 1.910 4.608 -10.380 1.00 72.81 184 SER A C 1
ATOM 1463 O O . SER A 1 184 ? 1.707 3.425 -10.650 1.00 72.81 184 SER A O 1
ATOM 1465 N N . ILE A 1 185 ? 1.722 5.124 -9.168 1.00 70.56 185 ILE A N 1
ATOM 1466 C CA . ILE A 1 185 ? 1.250 4.380 -7.996 1.00 70.56 185 ILE A CA 1
ATOM 1467 C C . ILE A 1 185 ? -0.302 4.348 -7.963 1.00 70.56 185 ILE A C 1
ATOM 1469 O O . ILE A 1 185 ? -0.891 3.541 -7.251 1.00 70.56 185 ILE A O 1
ATOM 1473 N N . LYS A 1 186 ? -0.992 5.164 -8.786 1.00 67.81 186 LYS A N 1
ATOM 1474 C CA . LYS A 1 186 ? -2.454 5.403 -8.735 1.00 67.81 186 LYS A CA 1
ATOM 1475 C C . LYS A 1 186 ? -3.300 4.131 -8.696 1.00 67.81 186 LYS A C 1
ATOM 1477 O O . LYS A 1 186 ? -4.172 4.015 -7.846 1.00 67.81 186 LYS A O 1
ATOM 1482 N N . ASN A 1 187 ? -3.061 3.194 -9.608 1.00 64.44 187 ASN A N 1
ATOM 1483 C CA . ASN A 1 187 ? -3.975 2.064 -9.783 1.00 64.44 187 ASN A CA 1
ATOM 1484 C C . ASN A 1 187 ? -3.905 1.082 -8.612 1.00 64.44 187 ASN A C 1
ATOM 1486 O O . ASN A 1 187 ? -4.941 0.664 -8.111 1.00 64.44 187 ASN A O 1
ATOM 1490 N N . LYS A 1 188 ? -2.693 0.799 -8.121 1.00 72.88 188 LYS A N 1
ATOM 1491 C CA . LYS A 1 188 ? -2.500 -0.070 -6.956 1.00 72.88 188 LYS A CA 1
ATOM 1492 C C . LYS A 1 188 ? -3.033 0.566 -5.668 1.00 72.88 188 LYS A C 1
ATOM 1494 O O . LYS A 1 188 ? -3.484 -0.154 -4.790 1.00 72.88 188 LYS A O 1
ATOM 1499 N N . LEU A 1 189 ? -3.017 1.900 -5.566 1.00 77.50 189 LEU A N 1
ATOM 1500 C CA . LEU A 1 189 ? -3.612 2.606 -4.427 1.00 77.50 189 LEU A CA 1
ATOM 1501 C C . LEU A 1 189 ? -5.133 2.527 -4.426 1.00 77.50 189 LEU A C 1
ATOM 1503 O O . LEU A 1 189 ? -5.695 2.304 -3.368 1.00 77.50 189 LEU A O 1
ATOM 1507 N N . ILE A 1 190 ? -5.786 2.662 -5.584 1.00 75.44 190 ILE A N 1
ATOM 1508 C CA . ILE A 1 190 ? -7.247 2.510 -5.680 1.00 75.44 190 ILE A CA 1
ATOM 1509 C C . ILE A 1 190 ? -7.654 1.085 -5.294 1.00 75.44 190 ILE A C 1
ATOM 1511 O O . ILE A 1 190 ? -8.578 0.898 -4.507 1.00 75.44 190 ILE A O 1
ATOM 1515 N N . ASP A 1 191 ? -6.943 0.080 -5.809 1.00 78.12 191 ASP A N 1
ATOM 1516 C CA . ASP A 1 191 ? -7.221 -1.319 -5.475 1.00 78.12 191 ASP A CA 1
ATOM 1517 C C . ASP A 1 191 ? -7.015 -1.575 -3.961 1.00 78.12 191 ASP A C 1
ATOM 1519 O O . ASP A 1 191 ? -7.835 -2.240 -3.326 1.00 78.12 191 ASP A O 1
ATOM 1523 N N . LEU A 1 192 ? -5.985 -0.969 -3.354 1.00 82.94 192 LEU A N 1
ATOM 1524 C CA . LEU A 1 192 ? -5.737 -1.019 -1.909 1.00 82.94 192 LEU A CA 1
ATOM 1525 C C . LEU A 1 192 ? -6.796 -0.258 -1.085 1.00 82.94 192 LEU A C 1
ATOM 1527 O O . LEU A 1 192 ? -7.232 -0.757 -0.051 1.00 82.94 192 LEU A O 1
ATOM 1531 N N . GLU A 1 193 ? -7.236 0.921 -1.534 1.00 84.38 193 GLU A N 1
ATOM 1532 C CA . GLU A 1 193 ? -8.315 1.710 -0.918 1.00 84.38 193 GLU A CA 1
ATOM 1533 C C . GLU A 1 193 ? -9.626 0.918 -0.878 1.00 84.38 193 GLU A C 1
ATOM 1535 O O . GLU A 1 193 ? -10.315 0.903 0.146 1.00 84.38 193 GLU A O 1
ATOM 1540 N N . LEU A 1 194 ? -9.954 0.230 -1.974 1.00 78.38 194 LEU A N 1
ATOM 1541 C CA . LEU A 1 194 ? -11.132 -0.629 -2.063 1.00 78.38 194 LEU A CA 1
ATOM 1542 C C . LEU A 1 194 ? -11.020 -1.834 -1.128 1.00 78.38 194 LEU A C 1
ATOM 1544 O O . LEU A 1 194 ? -11.975 -2.134 -0.416 1.00 78.38 194 LEU A O 1
ATOM 1548 N N . LEU A 1 195 ? -9.855 -2.488 -1.083 1.00 82.94 195 LEU A N 1
ATOM 1549 C CA . LEU A 1 195 ? -9.608 -3.603 -0.168 1.00 82.94 195 LEU A CA 1
ATOM 1550 C C . LEU A 1 195 ? -9.756 -3.171 1.296 1.00 82.94 195 LEU A C 1
ATOM 1552 O O . LEU A 1 195 ? -10.448 -3.835 2.061 1.00 82.94 195 LEU A O 1
ATOM 1556 N N . ILE A 1 196 ? -9.178 -2.029 1.678 1.00 88.50 196 ILE A N 1
ATOM 1557 C CA . ILE A 1 196 ? -9.319 -1.474 3.032 1.00 88.50 196 ILE A CA 1
ATOM 1558 C C . ILE A 1 196 ? -10.781 -1.170 3.356 1.00 88.50 196 ILE A C 1
ATOM 1560 O O . ILE A 1 196 ? -11.242 -1.466 4.456 1.00 88.50 196 ILE A O 1
ATOM 1564 N N . SER A 1 197 ? -11.506 -0.575 2.409 1.00 83.25 197 SER A N 1
ATOM 1565 C CA . SER A 1 197 ? -12.903 -0.181 2.613 1.00 83.25 197 SER A CA 1
ATOM 1566 C C . SER A 1 197 ? -13.831 -1.385 2.778 1.00 83.25 197 SER A C 1
ATOM 1568 O O . SER A 1 197 ? -14.775 -1.310 3.560 1.00 83.25 197 SER A O 1
ATOM 1570 N N . ASN A 1 198 ? -13.556 -2.479 2.065 1.00 78.50 198 ASN A N 1
ATOM 1571 C CA . ASN A 1 198 ? -14.396 -3.673 2.072 1.00 78.50 198 ASN A CA 1
ATOM 1572 C C . ASN A 1 198 ? -14.047 -4.627 3.218 1.00 78.50 198 ASN A C 1
ATOM 1574 O O . ASN A 1 198 ? -14.933 -5.056 3.948 1.00 78.50 198 ASN A O 1
ATOM 1578 N N . GLU A 1 199 ? -12.760 -4.932 3.396 1.00 87.81 199 GLU A N 1
ATOM 1579 C CA . GLU A 1 199 ? -12.307 -5.955 4.346 1.00 87.81 199 GLU A CA 1
ATOM 1580 C C . GLU A 1 199 ? -12.012 -5.379 5.741 1.00 87.81 199 GLU A C 1
ATOM 1582 O O . GLU A 1 199 ? -11.946 -6.116 6.722 1.00 87.81 199 GLU A O 1
ATOM 1587 N N . ASN A 1 200 ? -11.822 -4.055 5.852 1.00 87.88 200 ASN A N 1
ATOM 1588 C CA . ASN A 1 200 ? -11.466 -3.353 7.092 1.00 87.88 200 ASN A CA 1
ATOM 1589 C C . ASN A 1 200 ? -10.349 -4.049 7.915 1.00 87.88 200 ASN A C 1
ATOM 1591 O O . ASN A 1 200 ? -10.490 -4.200 9.139 1.00 87.88 200 ASN A O 1
ATOM 1595 N N . PRO A 1 201 ? -9.243 -4.478 7.272 1.00 92.31 201 PRO A N 1
ATOM 1596 C CA . PRO A 1 201 ? -8.240 -5.334 7.895 1.00 92.31 201 PRO A CA 1
ATOM 1597 C C . PRO A 1 201 ? -7.544 -4.623 9.055 1.00 92.31 201 PRO A C 1
ATOM 1599 O O . PRO A 1 201 ? -7.338 -3.412 9.030 1.00 92.31 201 PRO A O 1
ATOM 1602 N N . ASP A 1 202 ? -7.140 -5.365 10.076 1.00 94.44 202 ASP A N 1
ATOM 1603 C CA . ASP A 1 202 ? -6.473 -4.782 11.244 1.00 94.44 202 ASP A CA 1
ATOM 1604 C C . ASP A 1 202 ? -5.001 -4.429 10.973 1.00 94.44 202 ASP A C 1
ATOM 1606 O O . ASP A 1 202 ? -4.496 -3.415 11.462 1.00 94.44 202 ASP A O 1
ATOM 1610 N N . ILE A 1 203 ? -4.327 -5.237 10.152 1.00 95.06 203 ILE A N 1
ATOM 1611 C CA . ILE A 1 203 ? -2.929 -5.062 9.746 1.00 95.06 203 ILE A CA 1
ATOM 1612 C C . ILE A 1 203 ? -2.817 -5.387 8.252 1.00 95.06 203 ILE A C 1
ATOM 1614 O O . ILE A 1 203 ? -3.334 -6.408 7.802 1.00 95.06 203 ILE A O 1
ATOM 1618 N N . ILE A 1 204 ? -2.110 -4.549 7.492 1.00 93.94 204 ILE A N 1
ATOM 1619 C CA . ILE A 1 204 ? -1.761 -4.799 6.086 1.00 93.94 204 ILE A CA 1
ATOM 1620 C C . ILE A 1 204 ? -0.249 -4.728 5.939 1.00 93.94 204 ILE A C 1
ATOM 1622 O O . ILE A 1 204 ? 0.383 -3.796 6.429 1.00 93.94 204 ILE A O 1
ATOM 1626 N N . MET A 1 205 ? 0.323 -5.686 5.219 1.00 92.31 205 MET A N 1
ATOM 1627 C CA . MET A 1 205 ? 1.747 -5.735 4.916 1.00 92.31 205 MET A CA 1
ATOM 1628 C C . MET A 1 205 ? 1.954 -5.653 3.412 1.00 92.31 205 MET A C 1
ATOM 1630 O O . MET A 1 205 ? 1.376 -6.433 2.659 1.00 92.31 205 MET A O 1
ATOM 1634 N N . LEU A 1 206 ? 2.777 -4.704 2.986 1.00 89.06 206 LEU A N 1
ATOM 1635 C CA . LEU A 1 206 ? 3.117 -4.472 1.592 1.00 89.06 206 LEU A CA 1
ATOM 1636 C C . LEU A 1 206 ? 4.623 -4.655 1.418 1.00 89.06 206 LEU A C 1
ATOM 1638 O O . LEU A 1 206 ? 5.417 -3.985 2.083 1.00 89.06 206 LEU A O 1
ATOM 1642 N N . THR A 1 207 ? 5.001 -5.538 0.502 1.00 87.31 207 THR A N 1
ATOM 1643 C CA . THR A 1 207 ? 6.366 -5.693 -0.007 1.00 87.31 207 THR A CA 1
ATOM 1644 C C . THR A 1 207 ? 6.471 -5.035 -1.379 1.00 87.31 207 THR A C 1
ATOM 1646 O O . THR A 1 207 ? 5.453 -4.726 -2.004 1.00 87.31 207 THR A O 1
ATOM 1649 N N . GLU A 1 208 ? 7.695 -4.762 -1.838 1.00 82.44 208 GLU A N 1
ATOM 1650 C CA . GLU A 1 208 ? 7.934 -4.086 -3.117 1.00 82.44 208 GLU A CA 1
ATOM 1651 C C . GLU A 1 208 ? 7.083 -2.821 -3.296 1.00 82.44 208 GLU A C 1
ATOM 1653 O O . GLU A 1 208 ? 6.403 -2.612 -4.306 1.00 82.44 208 GLU A O 1
ATOM 1658 N N . THR A 1 209 ? 7.082 -1.948 -2.294 1.00 76.94 209 THR A N 1
ATOM 1659 C CA . THR A 1 209 ? 6.335 -0.688 -2.407 1.00 76.94 209 THR A CA 1
ATOM 1660 C C . THR A 1 209 ? 7.038 0.275 -3.356 1.00 76.94 209 THR A C 1
ATOM 1662 O O . THR A 1 209 ? 6.400 1.052 -4.074 1.00 76.94 209 THR A O 1
ATOM 1665 N N . TRP A 1 210 ? 8.369 0.181 -3.409 1.00 75.38 210 TRP A N 1
ATOM 1666 C CA . TRP A 1 210 ? 9.254 1.038 -4.173 1.00 75.38 210 TRP A CA 1
ATOM 1667 C C . TRP A 1 210 ? 8.960 2.528 -3.938 1.00 75.38 210 TRP A C 1
ATOM 1669 O O . TRP A 1 210 ? 8.997 3.324 -4.878 1.00 75.38 210 TRP A O 1
ATOM 1679 N N . LEU A 1 211 ? 8.594 2.905 -2.719 1.00 75.00 211 LEU A N 1
ATOM 1680 C CA . LEU A 1 211 ? 8.319 4.292 -2.366 1.00 75.00 211 LEU A CA 1
ATOM 1681 C C . LEU A 1 211 ? 9.602 4.950 -1.881 1.00 75.00 211 LEU A C 1
ATOM 1683 O O . LEU A 1 211 ? 10.392 4.353 -1.155 1.00 75.00 211 LEU A O 1
ATOM 1687 N N . ASP A 1 212 ? 9.810 6.190 -2.303 1.00 73.44 212 ASP A N 1
ATOM 1688 C CA . ASP A 1 212 ? 10.792 7.065 -1.679 1.00 73.44 212 ASP A CA 1
ATOM 1689 C C . ASP A 1 212 ? 10.110 7.930 -0.605 1.00 73.44 212 ASP A C 1
ATOM 1691 O O . ASP A 1 212 ? 8.909 7.820 -0.343 1.00 73.44 212 ASP A O 1
ATOM 1695 N N . GLN A 1 213 ? 10.889 8.801 0.030 1.00 73.00 213 GLN A N 1
ATOM 1696 C CA . GLN A 1 213 ? 10.417 9.669 1.107 1.00 73.00 213 GLN A CA 1
ATOM 1697 C C . GLN A 1 213 ? 9.341 10.679 0.674 1.00 73.00 213 GLN A C 1
ATOM 1699 O O . GLN A 1 213 ? 8.547 11.127 1.507 1.00 73.00 213 GLN A O 1
ATOM 1704 N N . ASP A 1 214 ? 9.287 11.024 -0.611 1.00 69.81 214 ASP A N 1
ATOM 1705 C CA . ASP A 1 214 ? 8.298 11.956 -1.144 1.00 69.81 214 ASP A CA 1
ATOM 1706 C C . ASP A 1 214 ? 6.992 11.233 -1.489 1.00 69.81 214 ASP A C 1
ATOM 1708 O O . ASP A 1 214 ? 5.905 11.734 -1.191 1.00 69.81 214 ASP A O 1
ATOM 1712 N N . HIS A 1 215 ? 7.090 10.023 -2.046 1.00 72.56 215 HIS A N 1
ATOM 1713 C CA . HIS A 1 215 ? 5.943 9.217 -2.457 1.00 72.56 215 HIS A CA 1
ATOM 1714 C C . HIS A 1 215 ? 5.343 8.375 -1.324 1.00 72.56 215 HIS A C 1
ATOM 1716 O O . HIS A 1 215 ? 4.182 7.977 -1.428 1.00 72.56 215 HIS A O 1
ATOM 1722 N N . SER A 1 216 ? 6.063 8.125 -0.223 1.00 70.94 216 SER A N 1
ATOM 1723 C CA . SER A 1 216 ? 5.517 7.398 0.936 1.00 70.94 216 SER A CA 1
ATOM 1724 C C . SER A 1 216 ? 4.290 8.096 1.528 1.00 70.94 216 SER A C 1
ATOM 1726 O O . SER A 1 216 ? 3.338 7.435 1.929 1.00 70.94 216 SER A O 1
ATOM 1728 N N . LYS A 1 217 ? 4.254 9.433 1.465 1.00 73.94 217 LYS A N 1
ATOM 1729 C CA . LYS A 1 217 ? 3.127 10.273 1.910 1.00 73.94 217 LYS A CA 1
ATOM 1730 C C . LYS A 1 217 ? 1.844 10.067 1.103 1.00 73.94 217 LYS A C 1
ATOM 1732 O O . LYS A 1 217 ? 0.781 10.503 1.536 1.00 73.94 217 LYS A O 1
ATOM 1737 N N . ILE A 1 218 ? 1.940 9.455 -0.078 1.00 71.19 218 ILE A N 1
ATOM 1738 C CA . ILE A 1 218 ? 0.785 9.149 -0.928 1.00 71.19 218 ILE A CA 1
ATOM 1739 C C . ILE A 1 218 ? -0.002 7.977 -0.335 1.00 71.19 218 ILE A C 1
ATOM 1741 O O . ILE A 1 218 ? -1.225 7.941 -0.456 1.00 71.19 218 ILE A O 1
ATOM 1745 N N . ILE A 1 219 ? 0.675 7.050 0.349 1.00 73.88 219 ILE A N 1
ATOM 1746 C CA . ILE A 1 219 ? 0.005 6.079 1.209 1.00 73.88 219 ILE A CA 1
ATOM 1747 C C . ILE A 1 219 ? -0.375 6.828 2.483 1.00 73.88 219 ILE A C 1
ATOM 1749 O O . ILE A 1 219 ? 0.439 6.996 3.382 1.00 73.88 219 ILE A O 1
ATOM 1753 N N . ASN A 1 220 ? -1.604 7.328 2.541 1.00 80.38 220 ASN A N 1
ATOM 1754 C CA . ASN A 1 220 ? -2.124 7.994 3.727 1.00 80.38 220 ASN A CA 1
ATOM 1755 C C . ASN A 1 220 ? -3.568 7.566 3.969 1.00 80.38 220 ASN A C 1
ATOM 1757 O O . ASN A 1 220 ? -4.513 8.130 3.414 1.00 80.38 220 ASN A O 1
ATOM 1761 N N . PHE A 1 221 ? -3.728 6.555 4.816 1.00 85.31 221 PHE A N 1
ATOM 1762 C CA . PHE A 1 221 ? -5.027 6.024 5.190 1.00 85.31 221 PHE A CA 1
ATOM 1763 C C . PHE A 1 221 ? -5.390 6.522 6.582 1.00 85.31 221 PHE A C 1
ATOM 1765 O O . PHE A 1 221 ? -4.759 6.153 7.563 1.00 85.31 221 PHE A O 1
ATOM 1772 N N . LYS A 1 222 ? -6.442 7.340 6.683 1.00 84.75 222 LYS A N 1
ATOM 1773 C CA . LYS A 1 222 ? -6.818 8.063 7.914 1.00 84.75 222 LYS A CA 1
ATOM 1774 C C . LYS A 1 222 ? -6.939 7.184 9.172 1.00 84.75 222 LYS A C 1
ATOM 1776 O O . LYS A 1 222 ? -6.722 7.675 10.276 1.00 84.75 222 LYS A O 1
ATOM 1781 N N . ASN A 1 223 ? -7.306 5.914 9.013 1.00 92.00 223 ASN A N 1
ATOM 1782 C CA . ASN A 1 223 ? -7.535 4.981 10.119 1.00 92.00 223 ASN A CA 1
ATOM 1783 C C . ASN A 1 223 ? -6.336 4.068 10.413 1.00 92.00 223 ASN A C 1
ATOM 1785 O O . ASN A 1 223 ? -6.472 3.170 11.243 1.00 92.00 223 ASN A O 1
ATOM 1789 N N . TYR A 1 224 ? -5.200 4.285 9.749 1.00 93.62 224 TYR A N 1
ATOM 1790 C CA . TYR A 1 224 ? -4.009 3.463 9.888 1.00 93.62 224 TYR A CA 1
ATOM 1791 C C . TYR A 1 224 ? -2.774 4.314 10.178 1.00 93.62 224 TYR A C 1
ATOM 1793 O O . TYR A 1 224 ? -2.538 5.343 9.545 1.00 93.62 224 TYR A O 1
ATOM 1801 N N . GLU A 1 225 ? -1.957 3.827 11.097 1.00 93.06 225 GLU A N 1
ATOM 1802 C CA . GLU A 1 225 ? -0.571 4.211 11.258 1.00 93.06 225 GLU A CA 1
ATOM 1803 C C . GLU A 1 225 ? 0.261 3.457 10.223 1.00 93.06 225 GLU A C 1
ATOM 1805 O O . GLU A 1 225 ? 0.004 2.289 9.930 1.00 93.06 225 GLU A O 1
ATOM 1810 N N . ILE A 1 226 ? 1.250 4.129 9.641 1.00 90.44 226 ILE A N 1
ATOM 1811 C CA . ILE A 1 226 ? 2.067 3.562 8.573 1.00 90.44 226 ILE A CA 1
ATOM 1812 C C . ILE A 1 226 ? 3.511 3.520 9.037 1.00 90.44 226 ILE A C 1
ATOM 1814 O O . ILE A 1 226 ? 4.149 4.557 9.227 1.00 90.44 226 ILE A O 1
ATOM 1818 N N . LEU A 1 227 ? 4.031 2.305 9.156 1.00 90.25 227 LEU A N 1
ATOM 1819 C CA . LEU A 1 227 ? 5.445 2.042 9.356 1.00 90.25 227 LEU A CA 1
ATOM 1820 C C . LEU A 1 227 ? 6.056 1.731 7.995 1.00 90.25 227 LEU A C 1
ATOM 1822 O O . LEU A 1 227 ? 5.612 0.820 7.297 1.00 90.25 227 LEU A O 1
ATOM 1826 N N . HIS A 1 228 ? 7.054 2.504 7.586 1.00 87.00 228 HIS A N 1
ATOM 1827 C CA . HIS A 1 228 ? 7.704 2.321 6.296 1.00 87.00 228 HIS A CA 1
ATOM 1828 C C . HIS A 1 228 ? 9.215 2.423 6.438 1.00 87.00 228 HIS A C 1
ATOM 1830 O O . HIS A 1 228 ? 9.731 3.379 7.024 1.00 87.00 228 HIS A O 1
ATOM 1836 N N . LYS A 1 229 ? 9.912 1.440 5.869 1.00 84.31 229 LYS A N 1
ATOM 1837 C CA . LYS A 1 229 ? 11.368 1.382 5.862 1.00 84.31 229 LYS A CA 1
ATOM 1838 C C . LYS A 1 229 ? 11.883 1.761 4.474 1.00 84.31 229 LYS A C 1
ATOM 1840 O O . LYS A 1 229 ? 11.526 1.148 3.468 1.00 84.31 229 LYS A O 1
ATOM 1845 N N . TYR A 1 230 ? 12.696 2.813 4.444 1.00 72.06 230 TYR A N 1
ATOM 1846 C CA . TYR A 1 230 ? 13.285 3.363 3.228 1.00 72.06 230 TYR A CA 1
ATOM 1847 C C . TYR A 1 230 ? 14.556 2.592 2.877 1.00 72.06 230 TYR A C 1
ATOM 1849 O O . TYR A 1 230 ? 15.520 2.624 3.639 1.00 72.06 230 TYR A O 1
ATOM 1857 N N . ASN A 1 231 ? 14.582 1.946 1.714 1.00 63.91 231 ASN A N 1
ATOM 1858 C CA . ASN A 1 231 ? 15.809 1.352 1.197 1.00 63.91 231 ASN A CA 1
ATOM 1859 C C . ASN A 1 231 ? 16.676 2.449 0.548 1.00 63.91 231 ASN A C 1
ATOM 1861 O O . ASN A 1 231 ? 16.217 3.180 -0.335 1.00 63.91 231 ASN A O 1
ATOM 1865 N N . THR A 1 232 ? 17.939 2.553 0.966 1.00 58.94 232 THR A N 1
ATOM 1866 C CA . THR A 1 232 ? 18.917 3.536 0.457 1.00 58.94 232 THR A CA 1
ATOM 1867 C C . THR A 1 232 ? 19.203 3.392 -1.041 1.00 58.94 232 THR A C 1
ATOM 1869 O O . THR A 1 232 ? 19.594 4.354 -1.699 1.00 58.94 232 THR A O 1
ATOM 1872 N N . SER A 1 233 ? 18.963 2.209 -1.610 1.00 59.03 233 SER A N 1
ATOM 1873 C CA . SER A 1 233 ? 19.127 1.929 -3.038 1.00 59.03 233 SER A CA 1
ATOM 1874 C C . SER A 1 233 ? 17.915 2.321 -3.898 1.00 59.03 233 SER A C 1
ATOM 1876 O O . SER A 1 233 ? 17.983 2.208 -5.125 1.00 59.03 233 SER A O 1
ATOM 1878 N N . HIS A 1 234 ? 16.813 2.783 -3.285 1.00 57.75 234 HIS A N 1
ATOM 1879 C CA . HIS A 1 234 ? 15.525 3.082 -3.935 1.00 57.75 234 HIS A CA 1
ATOM 1880 C C . HIS A 1 234 ? 14.924 1.905 -4.732 1.00 57.75 234 HIS A C 1
ATOM 1882 O O . HIS A 1 234 ? 14.122 2.100 -5.654 1.00 57.75 234 HIS A O 1
ATOM 1888 N N . LYS A 1 235 ? 15.314 0.674 -4.390 1.00 62.59 235 LYS A N 1
ATOM 1889 C CA . LYS A 1 235 ? 14.772 -0.578 -4.929 1.00 62.59 235 LYS A CA 1
ATOM 1890 C C . LYS A 1 235 ? 14.132 -1.361 -3.779 1.00 62.59 235 LYS A C 1
ATOM 1892 O O . LYS A 1 235 ? 14.700 -1.380 -2.698 1.00 62.59 235 LYS A O 1
ATOM 1897 N N . GLY A 1 236 ? 12.968 -1.978 -3.993 1.00 69.19 236 GLY A N 1
ATOM 1898 C CA . GLY A 1 236 ? 12.270 -2.738 -2.942 1.00 69.19 236 GLY A CA 1
ATOM 1899 C C . GLY A 1 236 ? 11.447 -1.867 -1.986 1.00 69.19 236 GLY A C 1
ATOM 1900 O O . GLY A 1 236 ? 10.733 -0.974 -2.439 1.00 69.19 236 GLY A O 1
ATOM 1901 N N . GLY A 1 237 ? 11.518 -2.130 -0.681 1.00 79.44 237 GLY A N 1
ATOM 1902 C CA . GLY A 1 237 ? 10.790 -1.388 0.351 1.00 79.44 237 GLY A CA 1
ATOM 1903 C C . GLY A 1 237 ? 9.577 -2.120 0.928 1.00 79.44 237 GLY A C 1
ATOM 1904 O O . GLY A 1 237 ? 8.794 -2.751 0.212 1.00 79.44 237 GLY A O 1
ATOM 1905 N N . VAL A 1 238 ? 9.410 -1.968 2.244 1.00 87.56 238 VAL A N 1
ATOM 1906 C CA . VAL A 1 238 ? 8.348 -2.588 3.045 1.00 87.56 238 VAL A CA 1
ATOM 1907 C C . VAL A 1 238 ? 7.508 -1.508 3.717 1.00 87.56 238 VAL A C 1
ATOM 1909 O O . VAL A 1 238 ? 8.044 -0.564 4.304 1.00 87.56 238 VAL A O 1
ATOM 1912 N N . SER A 1 239 ? 6.186 -1.636 3.634 1.00 89.56 239 SER A N 1
ATOM 1913 C CA . SER A 1 239 ? 5.238 -0.817 4.395 1.00 89.56 239 SER A CA 1
ATOM 1914 C C . SER A 1 239 ? 4.296 -1.709 5.182 1.00 89.56 239 SER A C 1
ATOM 1916 O O . SER A 1 239 ? 3.749 -2.668 4.644 1.00 89.56 239 SER A O 1
ATOM 1918 N N . VAL A 1 240 ? 4.054 -1.355 6.435 1.00 93.06 240 VAL A N 1
ATOM 1919 C CA . VAL A 1 240 ? 3.022 -1.966 7.265 1.00 93.06 240 VAL A CA 1
ATOM 1920 C C . VAL A 1 240 ? 2.019 -0.889 7.646 1.00 93.06 240 VAL A C 1
ATOM 1922 O O . VAL A 1 240 ? 2.403 0.165 8.148 1.00 93.06 240 VAL A O 1
ATOM 1925 N N . LEU A 1 241 ? 0.740 -1.149 7.387 1.00 93.62 241 LEU A N 1
ATOM 1926 C CA . LEU A 1 241 ? -0.370 -0.308 7.813 1.00 93.62 241 LEU A CA 1
ATOM 1927 C C . LEU A 1 241 ? -1.022 -0.986 9.016 1.00 93.62 241 LEU A C 1
ATOM 1929 O O . LEU A 1 241 ? -1.453 -2.135 8.917 1.00 93.62 241 LEU A O 1
ATOM 1933 N N . ILE A 1 242 ? -1.110 -0.277 10.134 1.00 95.69 242 ILE A N 1
ATOM 1934 C CA . ILE A 1 242 ? -1.637 -0.784 11.400 1.00 95.69 242 ILE A CA 1
ATOM 1935 C C . ILE A 1 242 ? -2.827 0.073 11.792 1.00 95.69 242 ILE A C 1
ATOM 1937 O O . ILE A 1 242 ? -2.718 1.291 11.869 1.00 95.69 242 ILE A O 1
ATOM 1941 N N . LYS A 1 243 ? -3.982 -0.540 12.028 1.00 95.69 243 LYS A N 1
ATOM 1942 C CA . LYS A 1 243 ? -5.192 0.200 12.390 1.00 95.69 243 LYS A CA 1
ATOM 1943 C C . LYS A 1 243 ? -4.978 0.977 13.691 1.00 95.69 243 LYS A C 1
ATOM 1945 O O . LYS A 1 243 ? -4.550 0.404 14.687 1.00 95.69 243 LYS A O 1
ATOM 1950 N N . ASN A 1 244 ? -5.356 2.256 13.716 1.00 94.50 244 ASN A N 1
ATOM 1951 C CA . ASN A 1 244 ? -5.115 3.173 14.846 1.00 94.50 244 ASN A CA 1
ATOM 1952 C C . ASN A 1 244 ? -5.760 2.729 16.172 1.00 94.50 244 ASN A C 1
ATOM 1954 O O . ASN A 1 244 ? -5.428 3.252 17.231 1.00 94.50 244 ASN A O 1
ATOM 1958 N N . SER A 1 245 ? -6.728 1.809 16.126 1.00 95.06 245 SER A N 1
ATOM 1959 C CA . SER A 1 245 ? -7.340 1.214 17.318 1.00 95.06 245 SER A CA 1
ATOM 1960 C C . SER A 1 245 ? -6.442 0.189 18.017 1.00 95.06 245 SER A C 1
ATOM 1962 O O . SER A 1 245 ? -6.767 -0.235 19.124 1.00 95.06 245 SER A O 1
ATOM 1964 N N . LEU A 1 246 ? -5.357 -0.247 17.376 1.00 95.69 246 LEU A N 1
ATOM 1965 C CA . LEU A 1 246 ? -4.401 -1.195 17.927 1.00 95.69 246 LEU A CA 1
ATOM 1966 C C . LEU A 1 246 ? -3.266 -0.464 18.639 1.00 95.69 246 LEU A C 1
ATOM 1968 O O . LEU A 1 246 ? -2.747 0.535 18.150 1.00 95.69 246 LEU A O 1
ATOM 1972 N N . ASN A 1 247 ? -2.842 -1.002 19.780 1.00 95.81 247 ASN A N 1
ATOM 1973 C CA . ASN A 1 247 ? -1.666 -0.517 20.490 1.00 95.81 247 ASN A CA 1
ATOM 1974 C C . ASN A 1 247 ? -0.422 -1.237 19.958 1.00 95.81 247 ASN A C 1
ATOM 1976 O O . ASN A 1 247 ? -0.025 -2.275 20.490 1.00 95.81 247 ASN A O 1
ATOM 1980 N N . ALA A 1 248 ? 0.152 -0.704 18.885 1.00 96.44 248 ALA A N 1
ATOM 1981 C CA . ALA A 1 248 ? 1.373 -1.212 18.280 1.00 96.44 248 ALA A CA 1
ATOM 1982 C C . ALA A 1 248 ? 2.523 -0.221 18.459 1.00 96.44 248 ALA A C 1
ATOM 1984 O O . ALA A 1 248 ? 2.316 0.989 18.484 1.00 96.44 248 ALA A O 1
ATOM 1985 N N . HIS A 1 249 ? 3.745 -0.735 18.555 1.00 93.56 249 HIS A N 1
ATOM 1986 C CA . HIS A 1 249 ? 4.938 0.099 18.529 1.00 93.56 249 HIS A CA 1
ATOM 1987 C C . HIS A 1 249 ? 6.034 -0.552 17.693 1.00 93.56 249 HIS A C 1
ATOM 1989 O O . HIS A 1 249 ? 6.315 -1.742 17.824 1.00 93.56 249 HIS A O 1
ATOM 1995 N N . GLU A 1 250 ? 6.639 0.238 16.810 1.00 94.81 250 GLU A N 1
ATOM 1996 C CA . GLU A 1 250 ? 7.743 -0.207 15.965 1.00 94.81 250 GLU A CA 1
ATOM 1997 C C . GLU A 1 250 ? 8.952 -0.606 16.825 1.00 94.81 250 GLU A C 1
ATOM 1999 O O . GLU A 1 250 ? 9.385 0.140 17.707 1.00 94.81 250 GLU A O 1
ATOM 2004 N N . ILE A 1 251 ? 9.522 -1.772 16.533 1.00 93.00 251 ILE A N 1
ATOM 2005 C CA . ILE A 1 251 ? 10.742 -2.288 17.156 1.00 93.00 251 ILE A CA 1
ATOM 2006 C C . ILE A 1 251 ? 11.802 -2.520 16.078 1.00 93.00 251 ILE A C 1
ATOM 2008 O O . ILE A 1 251 ? 11.504 -2.549 14.888 1.00 93.00 251 ILE A O 1
ATOM 2012 N N . LEU A 1 252 ? 13.067 -2.672 16.478 1.00 87.69 252 LEU A N 1
ATOM 2013 C CA . LEU A 1 252 ? 14.190 -2.929 15.555 1.00 87.69 252 LEU A CA 1
ATOM 2014 C C . LEU A 1 252 ? 14.388 -1.853 14.462 1.00 87.69 252 LEU A C 1
ATOM 2016 O O . LEU A 1 252 ? 15.147 -2.059 13.520 1.00 87.69 252 LEU A O 1
ATOM 2020 N N . LYS A 1 253 ? 13.784 -0.667 14.610 1.00 82.31 253 LYS A N 1
ATOM 2021 C CA . LYS A 1 253 ? 13.841 0.443 13.639 1.00 82.31 253 LYS A CA 1
ATOM 2022 C C . LYS A 1 253 ? 15.263 0.814 13.197 1.00 82.31 253 LYS A C 1
ATOM 2024 O O . LYS A 1 253 ? 15.497 1.133 12.029 1.00 82.31 253 LYS A O 1
ATOM 2029 N N . ASN A 1 254 ? 16.204 0.764 14.140 1.00 77.56 254 ASN A N 1
ATOM 2030 C CA . ASN A 1 254 ? 17.602 1.156 13.949 1.00 77.56 254 ASN A CA 1
ATOM 2031 C C . ASN A 1 254 ? 18.514 -0.009 13.546 1.00 77.56 254 ASN A C 1
ATOM 2033 O O . ASN A 1 254 ? 19.724 0.182 13.453 1.00 77.56 254 ASN A O 1
ATOM 2037 N N . GLU A 1 255 ? 17.966 -1.206 13.343 1.00 78.75 255 GLU A N 1
ATOM 2038 C CA . GLU A 1 255 ? 18.756 -2.341 12.887 1.00 78.75 255 GLU A CA 1
ATOM 2039 C C . GLU A 1 255 ? 19.175 -2.106 11.431 1.00 78.75 255 GLU A C 1
ATOM 2041 O O . GLU A 1 255 ? 18.336 -1.828 10.567 1.00 78.75 255 GLU A O 1
ATOM 2046 N N . GLN A 1 256 ? 20.487 -2.158 11.195 1.00 70.88 256 GLN A N 1
ATOM 2047 C CA . GLN A 1 256 ? 21.101 -1.874 9.892 1.00 70.88 256 GLN A CA 1
ATOM 2048 C C . GLN A 1 256 ? 21.499 -3.143 9.137 1.00 70.88 256 GLN A C 1
ATOM 2050 O O . GLN A 1 256 ? 21.903 -3.062 7.984 1.00 70.88 256 GLN A O 1
ATOM 2055 N N . ASN A 1 257 ? 21.390 -4.317 9.768 1.00 75.19 257 ASN A N 1
ATOM 2056 C CA . ASN A 1 257 ? 21.782 -5.563 9.120 1.00 75.19 257 ASN A CA 1
ATOM 2057 C C . ASN A 1 257 ? 20.827 -5.931 7.974 1.00 75.19 257 ASN A C 1
ATOM 2059 O O . ASN A 1 257 ? 21.268 -6.539 7.008 1.00 75.19 257 ASN A O 1
ATOM 2063 N N . PHE A 1 258 ? 19.541 -5.563 8.048 1.00 83.50 258 PHE A N 1
ATOM 2064 C CA . PHE A 1 258 ? 18.570 -5.908 7.009 1.00 83.50 258 PHE A CA 1
ATOM 2065 C C . PHE A 1 258 ? 17.521 -4.806 6.794 1.00 83.50 258 PHE A C 1
ATOM 2067 O O . PHE A 1 258 ? 16.566 -4.663 7.562 1.00 83.50 258 PHE A O 1
ATOM 2074 N N . ASP A 1 259 ? 17.710 -4.029 5.726 1.00 77.62 259 ASP A N 1
ATOM 2075 C CA . ASP A 1 259 ? 16.923 -2.825 5.440 1.00 77.62 259 ASP A CA 1
ATOM 2076 C C . ASP A 1 259 ? 15.499 -3.103 4.954 1.00 77.62 259 ASP A C 1
ATOM 2078 O O . ASP A 1 259 ? 14.620 -2.282 5.175 1.00 77.62 259 ASP A O 1
ATOM 2082 N N . ASP A 1 260 ? 15.221 -4.236 4.316 1.00 86.06 260 ASP A N 1
ATOM 2083 C CA . ASP A 1 260 ? 13.896 -4.517 3.753 1.00 86.06 260 ASP A CA 1
ATOM 2084 C C . ASP A 1 260 ? 12.995 -5.244 4.768 1.00 86.06 260 ASP A C 1
ATOM 2086 O O . ASP A 1 260 ? 12.401 -6.288 4.492 1.00 86.06 260 ASP A O 1
ATOM 2090 N N . SER A 1 261 ? 12.900 -4.696 5.984 1.00 90.62 261 SER A N 1
ATOM 2091 C CA . SER A 1 261 ? 12.053 -5.243 7.047 1.00 90.62 261 SER A CA 1
ATOM 2092 C C . SER A 1 261 ? 11.397 -4.182 7.930 1.00 90.62 261 SER A C 1
ATOM 2094 O O . SER A 1 261 ? 11.934 -3.095 8.148 1.00 90.62 261 SER A O 1
ATOM 2096 N N . VAL A 1 262 ? 10.218 -4.516 8.459 1.00 93.00 262 VAL A N 1
ATOM 2097 C CA . VAL A 1 262 ? 9.492 -3.727 9.464 1.00 93.00 262 VAL A CA 1
ATOM 2098 C C . VAL A 1 262 ? 8.972 -4.676 10.532 1.00 93.00 262 VAL A C 1
ATOM 2100 O O . VAL A 1 262 ? 8.273 -5.635 10.214 1.00 93.00 262 VAL A O 1
ATOM 2103 N N . PHE A 1 263 ? 9.288 -4.394 11.794 1.00 95.06 263 PHE A N 1
ATOM 2104 C CA . PHE A 1 263 ? 8.820 -5.161 12.943 1.00 95.06 263 PHE A CA 1
ATOM 2105 C C . PHE A 1 263 ? 8.133 -4.242 13.943 1.00 95.06 263 PHE A C 1
ATOM 2107 O O . PHE A 1 263 ? 8.562 -3.112 14.171 1.00 95.06 263 PHE A O 1
ATOM 2114 N N . PHE A 1 264 ? 7.074 -4.736 14.565 1.00 95.50 264 PHE A N 1
ATOM 2115 C CA . PHE A 1 264 ? 6.365 -4.030 15.621 1.00 95.50 264 PHE A CA 1
ATOM 2116 C C . PHE A 1 264 ? 5.851 -5.019 16.659 1.00 95.50 264 PHE A C 1
ATOM 2118 O O . PHE A 1 264 ? 5.583 -6.184 16.360 1.00 95.50 264 PHE A O 1
ATOM 2125 N N . GLU A 1 265 ? 5.717 -4.552 17.891 1.00 96.56 265 GLU A N 1
ATOM 2126 C CA . GLU A 1 265 ? 5.081 -5.306 18.960 1.00 96.56 265 GLU A CA 1
ATOM 2127 C C . GLU A 1 265 ? 3.659 -4.782 19.172 1.00 96.56 265 GLU A C 1
ATOM 2129 O O . GLU A 1 265 ? 3.429 -3.589 19.390 1.00 96.56 265 GLU A O 1
ATOM 2134 N N . LEU A 1 266 ? 2.700 -5.702 19.077 1.00 96.56 266 LEU A N 1
ATOM 2135 C CA . LEU A 1 266 ? 1.287 -5.484 19.332 1.00 96.56 266 LEU A CA 1
ATOM 2136 C C . LEU A 1 266 ? 0.979 -5.842 20.787 1.00 96.56 266 LEU A C 1
ATOM 2138 O O . LEU A 1 266 ? 1.082 -7.003 21.188 1.00 96.56 266 LEU A O 1
ATOM 2142 N N . ASN A 1 267 ? 0.559 -4.848 21.561 1.00 95.50 267 ASN A N 1
ATOM 2143 C CA . ASN A 1 267 ? 0.157 -5.018 22.950 1.00 95.50 267 ASN A CA 1
ATOM 2144 C C . ASN A 1 267 ? -1.306 -5.471 23.025 1.00 95.50 267 ASN A C 1
ATOM 2146 O O . ASN A 1 267 ? -2.220 -4.763 22.597 1.00 95.50 267 ASN A O 1
ATOM 2150 N N . LEU A 1 268 ? -1.524 -6.642 23.612 1.00 92.00 268 LEU A N 1
ATOM 2151 C CA . LEU A 1 268 ? -2.833 -7.196 23.943 1.00 92.00 268 LEU A CA 1
ATOM 2152 C C . LEU A 1 268 ? -3.102 -7.005 25.449 1.00 92.00 268 LEU A C 1
ATOM 2154 O O . LEU A 1 268 ? -2.178 -6.711 26.206 1.00 92.00 268 LEU A O 1
ATOM 2158 N N . PRO A 1 269 ? -4.344 -7.192 25.937 1.00 91.06 269 PRO A N 1
ATOM 2159 C CA . PRO A 1 269 ? -4.669 -6.938 27.344 1.00 91.06 269 PRO A CA 1
ATOM 2160 C C . PRO A 1 269 ? -3.798 -7.689 28.365 1.00 91.06 269 PRO A C 1
ATOM 2162 O O . PRO A 1 269 ? -3.543 -7.159 29.440 1.00 91.06 269 PRO A O 1
ATOM 2165 N N . ASN A 1 270 ? -3.342 -8.903 28.036 1.00 91.50 270 ASN A N 1
ATOM 2166 C CA . ASN A 1 270 ? -2.591 -9.778 28.949 1.00 91.50 270 ASN A CA 1
ATOM 2167 C C . ASN A 1 270 ? -1.303 -10.352 28.335 1.00 91.50 270 ASN A C 1
ATOM 2169 O O . ASN A 1 270 ? -0.679 -11.238 28.918 1.00 91.50 270 ASN A O 1
ATOM 2173 N N . SER A 1 271 ? -0.936 -9.920 27.133 1.00 92.88 271 SER A N 1
ATOM 2174 C CA . SER A 1 271 ? 0.205 -10.455 26.395 1.00 92.88 271 SER A CA 1
ATOM 2175 C C . SER A 1 271 ? 0.662 -9.458 25.341 1.00 92.88 271 SER A C 1
ATOM 2177 O O . SER A 1 271 ? 0.024 -8.432 25.118 1.00 92.88 271 SER A O 1
ATOM 2179 N N . SER A 1 272 ? 1.754 -9.771 24.664 1.00 94.50 272 SER A N 1
ATOM 2180 C CA . SER A 1 272 ? 2.144 -9.092 23.441 1.00 94.50 272 SER A CA 1
ATOM 2181 C C . SER A 1 272 ? 2.454 -10.114 22.355 1.00 94.50 272 SER A C 1
ATOM 2183 O O . SER A 1 272 ? 2.633 -11.306 22.632 1.00 94.50 272 SER A O 1
ATOM 2185 N N . ILE A 1 273 ? 2.437 -9.653 21.108 1.00 96.19 273 ILE A N 1
ATOM 2186 C CA . ILE A 1 273 ? 2.851 -10.428 19.940 1.00 96.19 273 ILE A CA 1
ATOM 2187 C C . ILE A 1 273 ? 3.772 -9.542 19.110 1.00 96.19 273 ILE A C 1
ATOM 2189 O O . ILE A 1 273 ? 3.429 -8.401 18.805 1.00 96.19 273 ILE A O 1
ATOM 2193 N N . VAL A 1 274 ? 4.921 -10.071 18.712 1.00 96.31 274 VAL A N 1
ATOM 2194 C CA . VAL A 1 274 ? 5.793 -9.434 17.727 1.00 96.31 274 VAL A CA 1
ATOM 2195 C C . VAL A 1 274 ? 5.351 -9.850 16.337 1.00 96.31 274 VAL A C 1
ATOM 2197 O O . VAL A 1 274 ? 5.164 -11.032 16.054 1.00 96.31 274 VAL A O 1
ATOM 2200 N N . ILE A 1 275 ? 5.201 -8.874 15.455 1.00 96.56 275 ILE A N 1
ATOM 2201 C CA . ILE A 1 275 ? 4.798 -9.092 14.076 1.00 96.56 275 ILE A CA 1
ATOM 2202 C C . ILE A 1 275 ? 5.817 -8.408 13.167 1.00 96.56 275 ILE A C 1
ATOM 2204 O O . ILE A 1 275 ? 6.163 -7.243 13.364 1.00 96.56 275 ILE A O 1
ATOM 2208 N N . GLY A 1 276 ? 6.307 -9.146 12.175 1.00 94.31 276 GLY A N 1
ATOM 2209 C CA . GLY A 1 276 ? 7.310 -8.684 11.229 1.00 94.31 276 GLY A CA 1
ATOM 2210 C C . GLY A 1 276 ? 6.907 -8.906 9.783 1.00 94.31 276 GLY A C 1
ATOM 2211 O O . GLY A 1 276 ? 6.388 -9.966 9.438 1.00 94.31 276 GLY A O 1
ATOM 2212 N N . CYS A 1 277 ? 7.200 -7.922 8.941 1.00 94.75 277 CYS A N 1
ATOM 2213 C CA . CYS A 1 277 ? 7.169 -8.042 7.493 1.00 94.75 277 CYS A CA 1
ATOM 2214 C C . CYS A 1 277 ? 8.600 -7.985 6.952 1.00 94.75 277 CYS A C 1
ATOM 2216 O O . CYS A 1 277 ? 9.350 -7.067 7.293 1.00 94.75 277 CYS A O 1
ATOM 2218 N N . ILE A 1 278 ? 8.965 -8.953 6.115 1.00 92.06 278 ILE A N 1
ATOM 2219 C CA . ILE A 1 278 ? 10.272 -9.052 5.460 1.00 92.06 278 ILE A CA 1
ATOM 2220 C C . ILE A 1 278 ? 10.079 -9.099 3.947 1.00 92.06 278 ILE A C 1
ATOM 2222 O O . ILE A 1 278 ? 9.198 -9.790 3.438 1.00 92.06 278 ILE A O 1
ATOM 2226 N N . TYR A 1 279 ? 10.938 -8.393 3.224 1.00 90.12 279 TYR A N 1
ATOM 2227 C CA . TYR A 1 279 ? 11.091 -8.554 1.788 1.00 90.12 279 TYR A CA 1
ATOM 2228 C C . TYR A 1 279 ? 12.535 -8.933 1.457 1.00 90.12 279 TYR A C 1
ATOM 2230 O O . TYR A 1 279 ? 13.469 -8.239 1.845 1.00 90.12 279 TYR A O 1
ATOM 2238 N N . ARG A 1 280 ? 12.717 -10.025 0.716 1.00 86.88 280 ARG A N 1
ATOM 2239 C CA . ARG A 1 280 ? 13.993 -10.429 0.120 1.00 86.88 280 ARG A CA 1
ATOM 2240 C C . ARG A 1 280 ? 13.844 -10.397 -1.397 1.00 86.88 280 ARG A C 1
ATOM 2242 O O . ARG A 1 280 ? 12.889 -10.946 -1.937 1.00 86.88 280 ARG A O 1
ATOM 2249 N N . SER A 1 281 ? 14.783 -9.758 -2.090 1.00 82.06 281 SER A N 1
ATOM 2250 C CA . SER A 1 281 ? 14.760 -9.652 -3.553 1.00 82.06 281 SER A CA 1
ATOM 2251 C C . SER A 1 281 ? 15.140 -10.978 -4.216 1.00 82.06 281 SER A C 1
ATOM 2253 O O . SER A 1 281 ? 16.039 -11.675 -3.755 1.00 82.06 281 SER A O 1
ATOM 2255 N N . THR A 1 282 ? 14.557 -11.282 -5.378 1.00 75.94 282 THR A N 1
ATOM 2256 C CA . THR A 1 282 ? 15.027 -12.381 -6.253 1.00 75.94 282 THR A CA 1
ATOM 2257 C C . THR A 1 282 ? 16.472 -12.201 -6.727 1.00 75.94 282 THR A C 1
ATOM 2259 O O . THR A 1 282 ? 17.122 -13.162 -7.124 1.00 75.94 282 THR A O 1
ATOM 2262 N N . SER A 1 283 ? 16.979 -10.966 -6.706 1.00 75.75 283 SER A N 1
ATOM 2263 C CA . SER A 1 283 ? 18.352 -10.620 -7.076 1.00 75.75 283 SER A CA 1
ATOM 2264 C C . SER A 1 283 ? 19.292 -10.483 -5.872 1.00 75.75 283 SER A C 1
ATOM 2266 O O . SER A 1 283 ? 20.339 -9.848 -6.015 1.00 75.75 283 SER A O 1
ATOM 2268 N N . SER A 1 284 ? 18.879 -10.934 -4.683 1.00 77.44 284 SER A N 1
ATOM 2269 C CA . SER A 1 284 ? 19.707 -10.898 -3.473 1.00 77.44 284 SER A CA 1
ATOM 2270 C C . SER A 1 284 ? 20.948 -11.782 -3.629 1.00 77.44 284 SER A C 1
ATOM 2272 O O . SER A 1 284 ? 20.908 -12.813 -4.299 1.00 77.44 284 SER A O 1
ATOM 2274 N N . ASP A 1 285 ? 22.058 -11.349 -3.035 1.00 80.81 285 ASP A N 1
ATOM 2275 C CA . ASP A 1 285 ? 23.307 -12.104 -2.983 1.00 80.81 285 ASP A CA 1
ATOM 2276 C C . ASP A 1 285 ? 23.444 -12.875 -1.660 1.00 80.81 285 ASP A C 1
ATOM 2278 O O . ASP A 1 285 ? 22.663 -12.704 -0.724 1.00 80.81 285 ASP A O 1
ATOM 2282 N N . GLU A 1 286 ? 24.471 -13.718 -1.568 1.00 84.56 286 GLU A N 1
ATOM 2283 C CA . GLU A 1 286 ? 24.747 -14.530 -0.376 1.00 84.56 286 GLU A CA 1
ATOM 2284 C C . GLU A 1 286 ? 24.950 -13.674 0.890 1.00 84.56 286 GLU A C 1
ATOM 2286 O O . GLU A 1 286 ? 24.564 -14.063 1.990 1.00 84.56 286 GLU A O 1
ATOM 2291 N N . SER A 1 287 ? 25.503 -12.467 0.739 1.00 86.69 287 SER A N 1
ATOM 2292 C CA . SER A 1 287 ? 25.663 -11.512 1.840 1.00 86.69 287 SER A CA 1
ATOM 2293 C C . SER A 1 287 ? 24.309 -11.067 2.402 1.00 86.69 287 SER A C 1
ATOM 2295 O O . SER A 1 287 ? 24.110 -11.048 3.619 1.00 86.69 287 SER A O 1
ATOM 2297 N N . ASN A 1 288 ? 23.344 -10.758 1.530 1.00 86.31 288 ASN A N 1
ATOM 2298 C CA 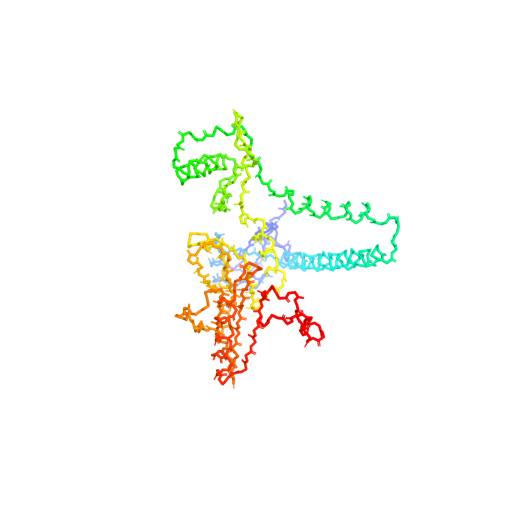. ASN A 1 288 ? 21.977 -10.443 1.935 1.00 86.31 288 ASN A CA 1
ATOM 2299 C C . ASN A 1 288 ? 21.308 -11.617 2.672 1.00 86.31 288 ASN A C 1
ATOM 2301 O O . ASN A 1 288 ? 20.609 -11.386 3.659 1.00 86.31 288 ASN A O 1
ATOM 2305 N N . ASP A 1 289 ? 21.578 -12.857 2.256 1.00 86.62 289 ASP A N 1
ATOM 2306 C CA . ASP A 1 289 ? 21.043 -14.063 2.900 1.00 86.62 289 ASP A CA 1
ATOM 2307 C C . ASP A 1 289 ? 21.622 -14.268 4.303 1.00 86.62 289 ASP A C 1
ATOM 2309 O O . ASP A 1 289 ? 20.877 -14.511 5.257 1.00 86.62 289 ASP A O 1
ATOM 2313 N N . ILE A 1 290 ? 22.938 -14.099 4.465 1.00 89.69 290 ILE A N 1
ATOM 2314 C CA . ILE A 1 290 ? 23.601 -14.136 5.776 1.00 89.69 290 ILE A CA 1
ATOM 2315 C C . ILE A 1 290 ? 23.002 -13.069 6.698 1.00 89.69 290 ILE A C 1
ATOM 2317 O O . ILE A 1 290 ? 22.612 -13.374 7.828 1.00 89.69 290 ILE A O 1
ATOM 2321 N N . ASN A 1 291 ? 22.860 -11.842 6.199 1.00 90.62 291 ASN A N 1
ATOM 2322 C CA . ASN A 1 291 ? 22.270 -10.732 6.938 1.00 90.62 291 ASN A CA 1
ATOM 2323 C C . ASN A 1 291 ? 20.828 -11.019 7.377 1.00 90.62 291 ASN A C 1
ATOM 2325 O O . ASN A 1 291 ? 20.471 -10.765 8.530 1.00 90.62 291 ASN A O 1
ATOM 2329 N N . LEU A 1 292 ? 20.010 -11.591 6.488 1.00 89.75 292 LEU A N 1
ATOM 2330 C CA . LEU A 1 292 ? 18.649 -12.015 6.803 1.00 89.75 292 LEU A CA 1
ATOM 2331 C C . LEU A 1 292 ? 18.638 -13.092 7.897 1.00 89.75 292 LEU A C 1
ATOM 2333 O O . LEU A 1 292 ? 17.871 -12.991 8.854 1.00 89.75 292 LEU A O 1
ATOM 2337 N N . ILE A 1 293 ? 19.499 -14.108 7.794 1.00 89.94 293 ILE A N 1
ATOM 2338 C CA . ILE A 1 293 ? 19.594 -15.191 8.784 1.00 89.94 293 ILE A CA 1
ATOM 2339 C C . ILE A 1 293 ? 20.020 -14.645 10.150 1.00 89.94 293 ILE A C 1
ATOM 2341 O O . ILE A 1 293 ? 19.439 -15.014 11.174 1.00 89.94 293 ILE A O 1
ATOM 2345 N N . GLU A 1 294 ? 21.026 -13.774 10.199 1.00 91.19 294 GLU A N 1
ATOM 2346 C CA . GLU A 1 294 ? 21.457 -13.128 11.441 1.00 91.19 294 GLU A CA 1
ATOM 2347 C C . GLU A 1 294 ? 20.346 -12.278 12.054 1.00 91.19 294 GLU A C 1
ATOM 2349 O O . GLU A 1 294 ? 20.106 -12.343 13.263 1.00 91.19 294 GLU A O 1
ATOM 2354 N N . PHE A 1 295 ? 19.634 -11.522 11.223 1.00 91.56 295 PHE A N 1
ATOM 2355 C CA . PHE A 1 295 ? 18.500 -10.721 11.650 1.00 91.56 295 PHE A CA 1
ATOM 2356 C C . PHE A 1 295 ? 17.371 -11.595 12.222 1.00 91.56 295 PHE A C 1
ATOM 2358 O O . PHE A 1 295 ? 16.897 -11.346 13.331 1.00 91.56 295 PHE A O 1
ATOM 2365 N N . LEU A 1 296 ? 17.009 -12.689 11.546 1.00 90.75 296 LEU A N 1
ATOM 2366 C CA . LEU A 1 296 ? 16.009 -13.646 12.029 1.00 90.75 296 LEU A CA 1
ATOM 2367 C C . LEU A 1 296 ? 16.428 -14.331 13.337 1.00 90.75 296 LEU A C 1
ATOM 2369 O O . LEU A 1 296 ? 15.586 -14.539 14.210 1.00 90.75 296 LEU A O 1
ATOM 2373 N N . LYS A 1 297 ? 17.720 -14.631 13.532 1.00 91.31 297 LYS A N 1
ATOM 2374 C CA . LYS A 1 297 ? 18.234 -15.134 14.820 1.00 91.31 297 LYS A CA 1
ATOM 2375 C C . LYS A 1 297 ? 18.036 -14.115 15.943 1.00 91.31 297 LYS A C 1
ATOM 2377 O O . LYS A 1 297 ? 17.660 -14.500 17.048 1.00 91.31 297 LYS A O 1
ATOM 2382 N N . LYS A 1 298 ? 18.259 -12.821 15.678 1.00 89.56 298 LYS A N 1
ATOM 2383 C CA . LYS A 1 298 ? 17.994 -11.749 16.655 1.00 89.56 298 LYS A CA 1
ATOM 2384 C C . LYS A 1 298 ? 16.505 -11.663 16.988 1.00 89.56 298 LYS A C 1
ATOM 2386 O O . LYS A 1 298 ? 16.162 -11.627 18.166 1.00 89.56 298 LYS A O 1
ATOM 2391 N N . VAL A 1 299 ? 15.640 -11.699 15.974 1.00 91.00 299 VAL A N 1
ATOM 2392 C CA . VAL A 1 299 ? 14.178 -11.734 16.143 1.00 91.00 299 VAL A CA 1
ATOM 2393 C C . VAL A 1 299 ? 13.756 -12.942 16.986 1.00 91.00 299 VAL A C 1
ATOM 2395 O O . VAL A 1 299 ? 12.998 -12.791 17.938 1.00 91.00 299 VAL A O 1
ATOM 2398 N N . GLY A 1 300 ? 14.308 -14.126 16.711 1.00 88.62 300 GLY A N 1
ATOM 2399 C CA . GLY A 1 300 ? 14.018 -15.354 17.458 1.00 88.62 300 GLY A CA 1
ATOM 2400 C C . GLY A 1 300 ? 14.450 -15.332 18.930 1.00 88.62 300 GLY A C 1
ATOM 2401 O O . GLY A 1 300 ? 13.944 -16.123 19.722 1.00 88.62 300 GLY A O 1
ATOM 2402 N N . ASN A 1 301 ? 15.346 -14.421 19.322 1.00 90.75 301 ASN A N 1
ATOM 2403 C CA . ASN A 1 301 ? 15.735 -14.228 20.723 1.00 90.75 301 ASN A CA 1
ATOM 2404 C C . ASN A 1 301 ? 14.749 -13.348 21.509 1.00 90.75 301 ASN A C 1
ATOM 2406 O O . ASN A 1 301 ? 14.871 -13.239 22.735 1.00 90.75 301 ASN A O 1
ATOM 2410 N N . ILE A 1 302 ? 13.781 -12.716 20.840 1.00 89.62 302 ILE A N 1
ATOM 2411 C CA . ILE A 1 302 ? 12.737 -11.947 21.512 1.00 89.62 302 ILE A CA 1
ATOM 2412 C C . ILE A 1 302 ? 11.809 -12.934 22.226 1.00 89.62 302 ILE A C 1
ATOM 2414 O O . ILE A 1 302 ? 11.207 -13.810 21.610 1.00 89.62 302 ILE A O 1
ATOM 2418 N N . LYS A 1 303 ? 11.686 -12.800 23.553 1.00 88.69 303 LYS A N 1
ATOM 2419 C CA . LYS A 1 303 ? 10.853 -13.675 24.399 1.00 88.69 303 LYS A CA 1
ATOM 2420 C C . LYS A 1 303 ? 9.368 -13.316 24.297 1.00 88.69 303 LYS A C 1
ATOM 2422 O O . LYS A 1 303 ? 8.732 -12.991 25.294 1.00 88.69 303 LYS A O 1
ATOM 2427 N N . CYS A 1 304 ? 8.839 -13.355 23.083 1.00 90.62 304 CYS A N 1
ATOM 2428 C CA . CYS A 1 304 ? 7.466 -13.019 22.750 1.00 90.62 304 CYS A CA 1
ATOM 2429 C C . CYS A 1 304 ? 6.986 -13.929 21.614 1.00 90.62 304 CYS A C 1
ATOM 2431 O O . CYS A 1 304 ? 7.786 -14.390 20.793 1.00 90.62 304 CYS A O 1
ATOM 2433 N N . GLN A 1 305 ? 5.681 -14.203 21.554 1.00 93.25 305 GLN A N 1
ATOM 2434 C CA . GLN A 1 305 ? 5.120 -14.886 20.393 1.00 93.25 305 GLN A CA 1
ATOM 2435 C C . GLN A 1 305 ? 5.402 -14.036 19.154 1.00 93.25 305 GLN A C 1
ATOM 2437 O O . GLN A 1 305 ? 5.074 -12.855 19.133 1.00 93.25 305 GLN A O 1
ATOM 2442 N N . THR A 1 306 ? 6.020 -14.635 18.139 1.00 94.12 306 THR A N 1
ATOM 2443 C CA . THR A 1 306 ? 6.493 -13.902 16.965 1.00 94.12 306 THR A CA 1
ATOM 2444 C C . THR A 1 306 ? 5.869 -14.462 15.695 1.00 94.12 306 THR A C 1
ATOM 2446 O O . THR A 1 306 ? 5.875 -15.673 15.476 1.00 94.12 306 THR A O 1
ATOM 2449 N N . ILE A 1 307 ? 5.341 -13.573 14.858 1.00 93.56 307 ILE A N 1
ATOM 2450 C CA . ILE A 1 307 ? 4.804 -13.869 13.532 1.00 93.56 307 ILE A CA 1
ATOM 2451 C C . ILE A 1 307 ? 5.669 -13.131 12.517 1.00 93.56 307 ILE A C 1
ATOM 2453 O O . ILE A 1 307 ? 5.816 -11.914 12.594 1.00 93.56 307 ILE A O 1
ATOM 2457 N N . VAL A 1 308 ? 6.235 -13.862 11.561 1.00 91.50 308 VAL A N 1
ATOM 2458 C CA . VAL A 1 308 ? 6.996 -13.280 10.454 1.00 91.50 308 VAL A CA 1
ATOM 2459 C C . VAL A 1 308 ? 6.290 -13.624 9.155 1.00 91.50 308 VAL A C 1
ATOM 2461 O O . VAL A 1 308 ? 6.003 -14.789 8.889 1.00 91.50 308 VAL A O 1
ATOM 2464 N N . CYS A 1 309 ? 6.024 -12.595 8.365 1.00 91.56 309 CYS A N 1
ATOM 2465 C CA . CYS A 1 309 ? 5.364 -12.671 7.074 1.00 91.56 309 CYS A CA 1
ATOM 2466 C C . CYS A 1 309 ? 6.165 -11.880 6.035 1.00 91.56 309 CYS A C 1
ATOM 2468 O O . CYS A 1 309 ? 7.104 -11.155 6.367 1.00 91.56 309 CYS A O 1
ATOM 2470 N N . GLY A 1 310 ? 5.747 -11.984 4.778 1.00 90.19 310 GLY A N 1
ATOM 2471 C CA . GLY A 1 310 ? 6.277 -11.193 3.677 1.00 90.19 310 GLY A CA 1
ATOM 2472 C C . GLY A 1 310 ? 6.701 -12.064 2.504 1.00 90.19 310 GLY A C 1
ATOM 2473 O O . GLY A 1 310 ? 6.240 -13.197 2.372 1.00 90.19 310 GLY A O 1
ATOM 2474 N N . ASP A 1 311 ? 7.555 -11.516 1.650 1.00 89.06 311 ASP A N 1
ATOM 2475 C CA . ASP A 1 311 ? 8.002 -12.166 0.424 1.00 89.06 311 ASP A CA 1
ATOM 2476 C C . ASP A 1 311 ? 9.502 -12.444 0.504 1.00 89.06 311 ASP A C 1
ATOM 2478 O O . ASP A 1 311 ? 10.333 -11.537 0.456 1.00 89.06 311 ASP A O 1
ATOM 2482 N N . PHE A 1 312 ? 9.832 -13.721 0.665 1.00 86.88 312 PHE A N 1
ATOM 2483 C CA . PHE A 1 312 ? 11.203 -14.195 0.795 1.00 86.88 312 PHE A CA 1
ATOM 2484 C C . PHE A 1 312 ? 11.861 -14.496 -0.556 1.00 86.88 312 PHE A C 1
ATOM 2486 O O . PHE A 1 312 ? 13.071 -14.718 -0.591 1.00 86.88 312 PHE A O 1
ATOM 2493 N N . ASN A 1 313 ? 11.093 -14.549 -1.654 1.00 86.00 313 ASN A N 1
ATOM 2494 C CA . ASN A 1 313 ? 11.592 -14.954 -2.971 1.00 86.00 313 ASN A CA 1
ATOM 2495 C C . ASN A 1 313 ? 12.538 -16.172 -2.917 1.00 86.00 313 ASN A C 1
ATOM 2497 O O . ASN A 1 313 ? 13.621 -16.163 -3.503 1.00 86.00 313 ASN A O 1
ATOM 2501 N N . ALA A 1 314 ? 12.136 -17.202 -2.169 1.00 83.06 314 ALA A N 1
ATOM 2502 C CA . ALA A 1 314 ? 12.889 -18.440 -1.975 1.00 83.06 314 ALA A CA 1
ATOM 2503 C C . ALA A 1 314 ? 12.159 -19.596 -2.686 1.00 83.06 314 ALA A C 1
ATOM 2505 O O . ALA A 1 314 ? 11.424 -20.349 -2.038 1.00 83.06 314 ALA A O 1
ATOM 2506 N N . PRO A 1 315 ? 12.262 -19.701 -4.026 1.00 81.00 315 PRO A N 1
ATOM 2507 C CA . PRO A 1 315 ? 11.585 -20.741 -4.806 1.00 81.00 315 PRO A CA 1
ATOM 2508 C C . PRO A 1 315 ? 12.069 -22.158 -4.472 1.00 81.00 315 PRO A C 1
ATOM 2510 O O . PRO A 1 315 ? 11.368 -23.129 -4.741 1.00 81.00 315 PRO A O 1
ATOM 2513 N N . GLU A 1 316 ? 13.256 -22.288 -3.881 1.00 82.56 316 GLU A N 1
ATOM 2514 C CA . GLU A 1 316 ? 13.805 -23.541 -3.369 1.00 82.56 316 GLU A CA 1
ATOM 2515 C C . GLU A 1 316 ? 13.058 -24.081 -2.140 1.00 82.56 316 GLU A C 1
ATOM 2517 O O . GLU A 1 316 ? 13.213 -25.257 -1.806 1.00 82.56 316 GLU A O 1
ATOM 2522 N N . VAL A 1 317 ? 12.243 -23.254 -1.478 1.00 82.38 317 VAL A N 1
ATOM 2523 C CA . VAL A 1 317 ? 11.414 -23.656 -0.340 1.00 82.38 317 VAL A CA 1
ATOM 2524 C C . VAL A 1 317 ? 9.995 -23.943 -0.814 1.00 82.38 317 VAL A C 1
ATOM 2526 O O . VAL A 1 317 ? 9.266 -23.057 -1.255 1.00 82.38 317 VAL A O 1
ATOM 2529 N N . ASP A 1 318 ? 9.562 -25.187 -0.643 1.00 83.31 318 ASP A N 1
ATOM 2530 C CA . ASP A 1 318 ? 8.149 -25.527 -0.693 1.00 83.31 318 ASP A CA 1
ATOM 2531 C C . ASP A 1 318 ? 7.499 -25.153 0.646 1.00 83.31 318 ASP A C 1
ATOM 2533 O O . ASP A 1 318 ? 7.615 -25.855 1.653 1.00 83.31 318 ASP A O 1
ATOM 2537 N N . TRP A 1 319 ? 6.803 -24.018 0.651 1.00 81.94 319 TRP A N 1
ATOM 2538 C CA . TRP A 1 319 ? 6.134 -23.464 1.827 1.00 81.94 319 TRP A CA 1
ATOM 2539 C C . TRP A 1 319 ? 4.930 -24.288 2.305 1.00 81.94 319 TRP A C 1
ATOM 2541 O O . TRP A 1 319 ? 4.580 -24.209 3.485 1.00 81.94 319 TRP A O 1
ATOM 2551 N N . GLN A 1 320 ? 4.304 -25.087 1.429 1.00 82.00 320 GLN A N 1
ATOM 2552 C CA . GLN A 1 320 ? 3.177 -25.947 1.809 1.00 82.00 320 GLN A CA 1
ATOM 2553 C C . GLN A 1 320 ? 3.672 -27.184 2.552 1.00 82.00 320 GLN A C 1
ATOM 2555 O O . GLN A 1 320 ? 3.166 -27.502 3.630 1.00 82.00 320 GLN A O 1
ATOM 2560 N N . SER A 1 321 ? 4.680 -27.863 1.997 1.00 84.75 321 SER A N 1
ATOM 2561 C CA . SER A 1 321 ? 5.261 -29.055 2.623 1.00 84.75 321 SER A CA 1
ATOM 2562 C C . SER A 1 321 ? 6.311 -28.732 3.689 1.00 84.75 321 SER A C 1
ATOM 2564 O O . SER A 1 321 ? 6.657 -29.603 4.487 1.00 84.75 321 SER A O 1
ATOM 2566 N N . ARG A 1 322 ? 6.767 -27.473 3.756 1.00 81.44 322 ARG A N 1
ATOM 2567 C CA . ARG A 1 322 ? 7.849 -26.983 4.628 1.00 81.44 322 ARG A CA 1
ATOM 2568 C C . ARG A 1 322 ? 9.176 -27.697 4.365 1.00 81.44 322 ARG A C 1
ATOM 2570 O O . ARG A 1 322 ? 9.928 -27.983 5.296 1.00 81.44 322 ARG A O 1
ATOM 2577 N N . ILE A 1 323 ? 9.451 -27.991 3.097 1.00 79.62 323 ILE A N 1
ATOM 2578 C CA . ILE A 1 323 ? 10.666 -28.672 2.645 1.00 79.62 323 ILE A CA 1
ATOM 2579 C C . ILE A 1 323 ? 11.473 -27.704 1.785 1.00 79.62 323 ILE A C 1
ATOM 2581 O O . ILE A 1 323 ? 10.953 -27.133 0.834 1.00 79.62 323 ILE A O 1
ATOM 2585 N N . ALA A 1 324 ? 12.757 -27.550 2.093 1.00 76.44 324 ALA A N 1
ATOM 2586 C CA . ALA A 1 324 ? 13.699 -26.892 1.197 1.00 76.44 324 ALA A CA 1
ATOM 2587 C C . ALA A 1 324 ? 14.364 -27.943 0.300 1.00 76.44 324 ALA A C 1
ATOM 2589 O O . ALA A 1 324 ? 14.808 -28.990 0.782 1.00 76.44 324 ALA A O 1
ATOM 2590 N N . GLN A 1 325 ? 14.437 -27.683 -1.003 1.00 71.06 325 GLN A N 1
ATOM 2591 C CA . GLN A 1 325 ? 15.216 -28.511 -1.912 1.00 71.06 325 GLN A CA 1
ATOM 2592 C C . GLN A 1 325 ? 16.704 -28.294 -1.622 1.00 71.06 325 GLN A C 1
ATOM 2594 O O . GLN A 1 325 ? 17.212 -27.179 -1.719 1.00 71.06 325 GLN A O 1
ATOM 2599 N N . ASN A 1 326 ? 17.416 -29.369 -1.273 1.00 53.34 326 ASN A N 1
ATOM 2600 C CA . ASN A 1 326 ? 18.872 -29.349 -1.161 1.00 53.34 326 ASN A CA 1
ATOM 2601 C C . ASN A 1 326 ? 19.482 -29.210 -2.559 1.00 53.34 326 ASN A C 1
ATOM 2603 O O . ASN A 1 326 ? 19.837 -30.207 -3.184 1.00 53.34 326 ASN A O 1
ATOM 2607 N N . ASN A 1 327 ? 19.651 -27.982 -3.035 1.00 46.91 327 ASN A N 1
ATOM 2608 C CA . ASN A 1 327 ? 20.710 -27.711 -3.991 1.00 46.91 327 ASN A CA 1
ATOM 2609 C C . ASN A 1 327 ? 21.947 -27.362 -3.174 1.00 46.91 327 ASN A C 1
ATOM 2611 O O . ASN A 1 327 ? 22.043 -26.298 -2.573 1.00 46.91 327 ASN A O 1
ATOM 2615 N N . SER A 1 328 ? 22.858 -28.326 -3.095 1.00 40.06 328 SER A N 1
ATOM 2616 C CA . SER A 1 328 ? 24.198 -28.176 -2.546 1.00 40.06 328 SER A CA 1
ATOM 2617 C C . SER A 1 328 ? 24.924 -27.016 -3.233 1.00 40.06 328 SER A C 1
ATOM 2619 O O . SER A 1 328 ? 25.549 -27.212 -4.273 1.00 40.06 328 SER A O 1
ATOM 2621 N N . TYR A 1 329 ? 24.839 -25.825 -2.650 1.00 38.50 329 TYR A N 1
ATOM 2622 C CA . TYR A 1 329 ? 25.845 -24.784 -2.808 1.00 38.50 329 TYR A CA 1
ATOM 2623 C C . TYR A 1 329 ? 26.792 -24.929 -1.617 1.00 38.50 329 TYR A C 1
ATOM 2625 O O . TYR A 1 329 ? 26.489 -24.507 -0.503 1.00 38.50 329 TYR A O 1
ATOM 2633 N N . ALA A 1 330 ? 27.865 -25.680 -1.864 1.00 33.06 330 ALA A N 1
ATOM 2634 C CA . ALA A 1 330 ? 29.057 -25.761 -1.032 1.00 33.06 330 ALA A CA 1
ATOM 2635 C C . ALA A 1 330 ? 30.140 -24.859 -1.626 1.00 33.06 330 ALA A C 1
ATOM 2637 O O . ALA A 1 330 ? 30.137 -24.712 -2.874 1.00 33.06 330 ALA A O 1
#

Organism: NCBI:txid1965070

Radius of gyration: 29.44 Å; chains: 1; bounding box: 85×60×63 Å

Secondary structure (DSSP, 8-state):
---BBTTT--BTTSSS-TTTT-EEE-TTT--EEEGGGGT--HHHHHHHHHTTTT-----HHHHHHHHHHHHHHHHHHHHHHHHHHHHHHHHHHHHHHHTT-TTT-HHHHHHHHHHHHHHHHTT-EEE--PPPP--S-HHHHHHHHHHHHHHHHHHH-HHHHTTEEEEEE-S---SS-PPEEEEESHHHHHHHHHHHHHH--SEEEES-----TTTGGG---TTEEEEEE--TTSS--EEEEEETTS-EEEESTT--S-SSEEEEEEEPSS-EEEEEEEE--TT--HHHHHHHHHHHHHHHTSSSEEEEEEE---TTEETTTTEE------

Sequence (330 aa):
MANVCLVCDLNENGKGNTLAKQGVQCSYCGRKAHSNCVNLNKETLDLIKKSKKNFKWFCDDCNDKLENGFKIGNDLNQIIIELKTQIESLSNTVKEILSKDSSRNNTMLEVLTELEERQQKEKNLIIFNITEPNDDNTQKRKENDMNTVKSIIDTIEPEIVCKVKNVIRLGKKDSKNRPIRVISIKNKLIDLELLISNENPDIIMLTETWLDQDHSKIINFKNYEILHKYNTSHKGGVSVLIKNSLNAHEILKNEQNFDDSVFFELNLPNSSIVIGCIYRSTSSDESNDINLIEFLKKVGNIKCQTIVCGDFNAPEVDWQSRIAQNNSYA

Foldseek 3Di:
DDLAAPQPRDHLPPDDDPQSPAWDAAPPPRHIHTCVSQVHDPVNSVVCVVPVPPDGDHDPVVVVVVVVVVVVVLVVVVVVVVVVVVVVVVVVVVVVVLVVDPDPRPVVVVVVVVVVVCVVCVPKDKAPDDDQDPDPDPVVRQVVVLVVVLVVCCVVPVVQSLQFDGWDFDDDDDPGGGIIITDGPPPVVVVVVSCCVNVVDQKDKDKFPLDDPSNVVVPDDPQWDKDWFHDPVSTMIMIMTGGPVWDKDWDCNVPPLARRKTWIWTDDPVFIEIEMEGDDDLPDDPSNVVSVVVVVVVVVPPPHHYHYDYYRNQPQAPPVVRDGNPPDPD

InterPro domains:
  IPR001965 Zinc finger, PHD-type [SM00249] (4-63)
  IPR005135 Endonuclease/exonuclease/phosphatase [PF03372] (191-328)
  IPR011011 Zinc finger, FYVE/PHD-type [SSF57903] (4-67)
  IPR013083 Zinc finger, RING/FYVE/PHD-type [G3DSA:3.30.40.10] (1-68)
  IPR019787 Zinc finger, PHD-finger [PS50016] (2-65)
  IPR036691 Endonuclease/exonuclease/phosphatase superfamily [G3DSA:3.60.10.10] (180-329)
  IPR036691 Endonuclease/exonuclease/phosphatase superfamily [SSF56219] (185-324)

pLDDT: mean 80.4, std 12.53, range [33.06, 96.56]